Protein AF-A0A385SLV1-F1 (afdb_monomer)

Mean predicted aligned error: 14.64 Å

Secondary structure (DSSP, 8-state):
--SSGGGSSSS--------------------PPPP---------HHHHHHHHHHHHHHHHHTPPSSS-HHHHHHHHHHHTTT---HHHHHHHHHHHHHTTT--HHHHHHHHHHHHHHHHHHHHHHHHHHHHHHHHHHHHHHHHHHHHHHHHHHHHHHHHHHHHHHHHHHHHHHHHHHHHHHHHHHHHHHHHHHHHHHHHHHHHHHHHHHHHHHH-

Nearest PDB structures (foldseek):
  3g6b-assembly1_B  TM=2.821E-01  e=8.636E+00  Thermotoga maritima

Radius of gyration: 49.31 Å; Cα contacts (8 Å, |Δi|>4): 45; chains: 1; bounding box: 102×54×142 Å

Structure (mmCIF, N/CA/C/O backbone):
data_AF-A0A385SLV1-F1
#
_entry.id   AF-A0A385SLV1-F1
#
loop_
_atom_site.group_PDB
_atom_site.id
_atom_site.type_symbol
_atom_site.label_atom_id
_atom_site.label_alt_id
_atom_site.label_comp_id
_atom_site.label_asym_id
_atom_site.label_entity_id
_atom_site.label_seq_id
_atom_site.pdbx_PDB_ins_code
_atom_site.Cartn_x
_atom_site.Cartn_y
_atom_site.Cartn_z
_atom_site.occupancy
_atom_site.B_iso_or_equiv
_atom_site.auth_seq_id
_atom_site.auth_comp_id
_atom_site.auth_asym_id
_atom_site.auth_atom_id
_atom_site.pdbx_PDB_model_num
ATOM 1 N N . MET A 1 1 ? -28.361 -2.094 9.823 1.00 45.41 1 MET A N 1
ATOM 2 C CA . MET A 1 1 ? -27.004 -2.635 10.063 1.00 45.41 1 MET A CA 1
ATOM 3 C C . MET A 1 1 ? -26.953 -3.351 11.417 1.00 45.41 1 MET A C 1
ATOM 5 O O . MET A 1 1 ? -26.392 -2.821 12.359 1.00 45.41 1 MET A O 1
ATOM 9 N N . ALA A 1 2 ? -27.581 -4.530 11.532 1.00 42.59 2 ALA A N 1
ATOM 10 C CA . ALA A 1 2 ? -27.746 -5.250 12.810 1.00 42.59 2 ALA A CA 1
ATOM 11 C C . ALA A 1 2 ? -27.217 -6.704 12.789 1.00 42.59 2 ALA A C 1
ATOM 13 O O . ALA A 1 2 ? -27.405 -7.442 13.750 1.00 42.59 2 ALA A O 1
ATOM 14 N N . ASN A 1 3 ? -26.531 -7.123 11.716 1.00 38.16 3 ASN A N 1
ATOM 15 C CA . ASN A 1 3 ? -26.145 -8.527 11.503 1.00 38.16 3 ASN A CA 1
ATOM 16 C C . ASN A 1 3 ? -24.636 -8.820 11.572 1.00 38.16 3 ASN A C 1
ATOM 18 O O . ASN A 1 3 ? -24.246 -9.963 11.358 1.00 38.16 3 ASN A O 1
ATOM 22 N N . LEU A 1 4 ? -23.786 -7.845 11.913 1.00 44.09 4 LEU A N 1
ATOM 23 C CA . LEU A 1 4 ? -22.352 -8.099 12.133 1.00 44.09 4 LEU A CA 1
ATOM 24 C C . LEU A 1 4 ? -21.983 -8.343 13.605 1.00 44.09 4 LEU A C 1
ATOM 26 O O . LEU A 1 4 ? -20.969 -8.977 13.869 1.00 44.09 4 LEU A O 1
ATOM 30 N N . LEU A 1 5 ? -22.829 -7.940 14.561 1.00 46.88 5 LEU A N 1
ATOM 31 C CA . LEU A 1 5 ? -22.533 -8.084 15.994 1.00 46.88 5 LEU A CA 1
ATOM 32 C C . LEU A 1 5 ? -22.922 -9.461 16.575 1.00 46.88 5 LEU A C 1
ATOM 34 O O . LEU A 1 5 ? -22.412 -9.860 17.614 1.00 46.88 5 LEU A O 1
ATOM 38 N N . LYS A 1 6 ? -23.775 -10.239 15.890 1.00 43.97 6 LYS A N 1
ATOM 39 C CA . LYS A 1 6 ? -24.175 -11.590 16.340 1.00 43.97 6 LYS A CA 1
ATOM 40 C C . LYS A 1 6 ? -23.128 -12.679 16.085 1.00 43.97 6 LYS A C 1
ATOM 42 O O . LYS A 1 6 ? -23.256 -13.763 16.639 1.00 43.97 6 LYS A O 1
ATOM 47 N N . LYS A 1 7 ? -22.101 -12.418 15.268 1.00 45.09 7 LYS A N 1
ATOM 48 C CA . LYS A 1 7 ? -21.110 -13.441 14.884 1.00 45.09 7 LYS A CA 1
ATOM 49 C C . LYS A 1 7 ? -19.864 -13.481 15.779 1.00 45.09 7 LYS A C 1
ATOM 51 O O . LYS A 1 7 ? -19.084 -14.413 15.658 1.00 45.09 7 LYS A O 1
ATOM 56 N N . ALA A 1 8 ? -19.703 -12.516 16.689 1.00 44.19 8 ALA A N 1
ATOM 57 C CA . ALA A 1 8 ? -18.547 -12.427 17.590 1.00 44.19 8 ALA A CA 1
ATOM 58 C C . ALA A 1 8 ? -18.803 -12.975 19.012 1.00 44.19 8 ALA A C 1
ATOM 60 O O . ALA A 1 8 ? -17.860 -13.142 19.771 1.00 44.19 8 ALA A O 1
ATOM 61 N N . MET A 1 9 ? -20.054 -13.296 19.369 1.00 44.59 9 MET A N 1
ATOM 62 C CA . MET A 1 9 ? -20.434 -13.744 20.725 1.00 44.59 9 MET A CA 1
ATOM 63 C C . MET A 1 9 ? -20.532 -15.276 20.873 1.00 44.59 9 MET A C 1
ATOM 65 O O . MET A 1 9 ? -20.989 -15.766 21.896 1.00 44.59 9 MET A O 1
ATOM 69 N N . GLY A 1 10 ? -20.146 -16.043 19.848 1.00 41.34 10 GLY A N 1
ATOM 70 C CA . GLY A 1 10 ? -20.344 -17.498 19.797 1.00 41.34 10 GLY A CA 1
ATOM 71 C C . GLY A 1 10 ? -19.133 -18.359 20.162 1.00 41.34 10 GLY A C 1
ATOM 72 O O . GLY A 1 10 ? -19.166 -19.543 19.853 1.00 41.34 10 GLY A O 1
ATOM 73 N N . LEU A 1 11 ? -18.061 -17.804 20.743 1.00 45.44 11 LEU A N 1
ATOM 74 C CA . LEU A 1 11 ? -16.806 -18.554 20.940 1.00 45.44 11 LEU A CA 1
ATOM 75 C C . LEU A 1 11 ? -16.310 -18.646 22.389 1.00 45.44 11 LEU A C 1
ATOM 77 O O . LEU A 1 11 ? -15.159 -18.990 22.607 1.00 45.44 11 LEU A O 1
ATOM 81 N N . PHE A 1 12 ? -17.139 -18.378 23.393 1.00 41.88 12 PHE A N 1
ATOM 82 C CA . PHE A 1 12 ? -16.736 -18.601 24.784 1.00 41.88 12 PHE A CA 1
ATOM 83 C C . PHE A 1 12 ? -17.942 -19.019 25.621 1.00 41.88 12 PHE A C 1
ATOM 85 O O . PHE A 1 12 ? -18.692 -18.146 26.030 1.00 41.88 12 PHE A O 1
ATOM 92 N N . VAL A 1 13 ? -18.134 -20.335 25.795 1.00 36.84 13 VAL A N 1
ATOM 93 C CA . VAL A 1 13 ? -18.487 -21.059 27.041 1.00 36.84 13 VAL A CA 1
ATOM 94 C C . VAL A 1 13 ? -18.326 -22.570 26.753 1.00 36.84 13 VAL A C 1
ATOM 96 O O . VAL A 1 13 ? -19.141 -23.165 26.057 1.00 36.84 13 VAL A O 1
ATOM 99 N N . GLU A 1 14 ? -17.178 -23.105 27.184 1.00 35.28 14 GLU A N 1
ATOM 100 C CA . GLU A 1 14 ? -16.980 -24.274 28.071 1.00 35.28 14 GLU A CA 1
ATOM 101 C C . GLU A 1 14 ? -17.801 -25.569 27.880 1.00 35.28 14 GLU A C 1
ATOM 103 O O . GLU A 1 14 ? -19.020 -25.535 27.962 1.00 35.28 14 GLU A O 1
ATOM 108 N N . PHE A 1 15 ? -17.107 -26.7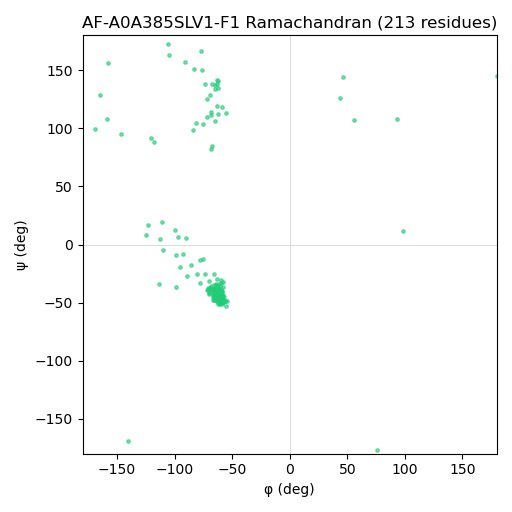16 27.756 1.00 29.16 15 PHE A N 1
ATOM 109 C CA . PHE A 1 15 ? -17.432 -27.979 28.451 1.00 29.16 15 PHE A CA 1
ATOM 110 C C . PHE A 1 15 ? -16.198 -28.910 28.522 1.00 29.16 15 PHE A C 1
ATOM 112 O O 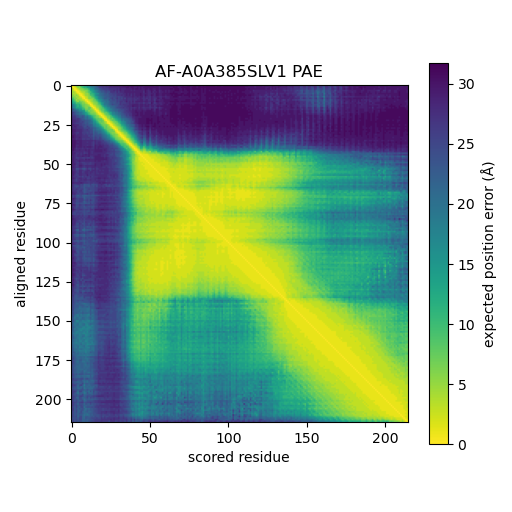. PHE A 1 15 ? -15.736 -29.414 27.503 1.00 29.16 15 PHE A O 1
ATOM 119 N N . ASP A 1 16 ? -15.675 -29.020 29.746 1.00 32.25 16 ASP A N 1
ATOM 120 C CA . ASP A 1 16 ? -15.314 -30.201 30.561 1.00 32.25 16 ASP A CA 1
ATOM 121 C C . ASP A 1 16 ? -14.515 -31.414 30.017 1.00 32.25 16 ASP A C 1
ATOM 123 O O . ASP A 1 16 ? -14.671 -31.875 28.888 1.00 32.25 16 ASP A O 1
ATOM 127 N N . GLU A 1 17 ? -13.670 -31.947 30.909 1.00 36.56 17 GLU A N 1
ATOM 128 C CA . GLU A 1 17 ? -12.677 -33.019 30.730 1.00 36.56 17 GLU A CA 1
ATOM 129 C C . GLU A 1 17 ? -13.264 -34.450 30.664 1.00 36.56 17 GLU A C 1
ATOM 131 O O . GLU A 1 17 ? -14.231 -34.791 31.343 1.00 36.56 17 GLU A O 1
ATOM 136 N N . GLY A 1 18 ? -12.581 -35.345 29.930 1.00 30.73 18 GLY A N 1
ATOM 137 C CA . GLY A 1 18 ? -12.699 -36.809 30.043 1.00 30.73 18 GLY A CA 1
ATOM 138 C C . GLY A 1 18 ? -11.782 -37.565 29.052 1.00 30.73 18 GLY A C 1
ATOM 139 O O . GLY A 1 18 ? -11.555 -37.041 27.963 1.00 30.73 18 GLY A O 1
ATOM 140 N N . PRO A 1 19 ? -11.208 -38.746 29.395 1.00 44.09 19 PRO A N 1
ATOM 141 C CA . PRO A 1 19 ? -9.879 -39.148 28.912 1.00 44.09 19 PRO A CA 1
ATOM 142 C C . PRO A 1 19 ? -9.831 -40.245 27.821 1.00 44.09 19 PRO A C 1
ATOM 144 O O . PRO A 1 19 ? -10.809 -40.932 27.543 1.00 44.09 19 PRO A O 1
ATOM 147 N N . ASP A 1 20 ? -8.598 -40.426 27.335 1.00 36.25 20 ASP A N 1
ATOM 148 C CA . ASP A 1 20 ? -7.964 -41.565 26.645 1.00 36.25 20 ASP A CA 1
ATOM 149 C C . ASP A 1 20 ? -7.933 -41.678 25.102 1.00 36.25 20 ASP A C 1
ATOM 151 O O . ASP A 1 20 ? -8.893 -42.013 24.416 1.00 36.25 20 ASP A O 1
ATOM 155 N N . ASP A 1 21 ? -6.701 -41.455 24.622 1.00 36.78 21 ASP A N 1
ATOM 156 C CA . ASP A 1 21 ? -5.875 -42.300 23.751 1.00 36.78 21 ASP A CA 1
ATOM 157 C C . ASP A 1 21 ? -6.419 -42.762 22.386 1.00 36.78 21 ASP A C 1
ATOM 159 O O . ASP A 1 21 ? -7.170 -43.730 22.272 1.00 36.78 21 ASP A O 1
ATOM 163 N N . GLN A 1 22 ? -5.872 -42.162 21.318 1.00 35.34 22 GLN A N 1
ATOM 164 C CA . GLN A 1 22 ? -5.282 -42.931 20.214 1.00 35.34 22 GLN A CA 1
ATOM 165 C C . GLN A 1 22 ? -4.398 -42.074 19.292 1.00 35.34 22 GLN A C 1
ATOM 167 O O . GLN A 1 22 ? -4.776 -41.020 18.781 1.00 35.34 22 GLN A O 1
ATOM 172 N N . ARG A 1 23 ? -3.181 -42.581 19.080 1.00 40.19 23 ARG A N 1
ATOM 173 C CA . ARG A 1 23 ? -2.108 -42.058 18.222 1.00 40.19 23 ARG A CA 1
ATOM 174 C C . ARG A 1 23 ? -2.475 -42.073 16.730 1.00 40.19 23 ARG A C 1
ATOM 176 O O . ARG A 1 23 ? -2.881 -43.110 16.217 1.00 40.19 23 ARG A O 1
ATOM 183 N N . ALA A 1 24 ? -2.150 -40.991 16.015 1.00 37.25 24 ALA A N 1
ATOM 184 C CA . ALA A 1 24 ? -1.878 -40.966 14.568 1.00 37.25 24 ALA A CA 1
ATOM 185 C C . ALA A 1 24 ? -1.017 -39.722 14.208 1.00 37.25 24 ALA A C 1
ATOM 187 O O . ALA A 1 24 ? -0.954 -38.783 15.003 1.00 37.25 24 ALA A O 1
ATOM 188 N N . PRO A 1 25 ? -0.263 -39.731 13.089 1.00 41.09 25 PRO A N 1
ATOM 189 C CA . PRO A 1 25 ? 1.047 -39.086 12.989 1.00 41.09 25 PRO A CA 1
ATOM 190 C C . PRO A 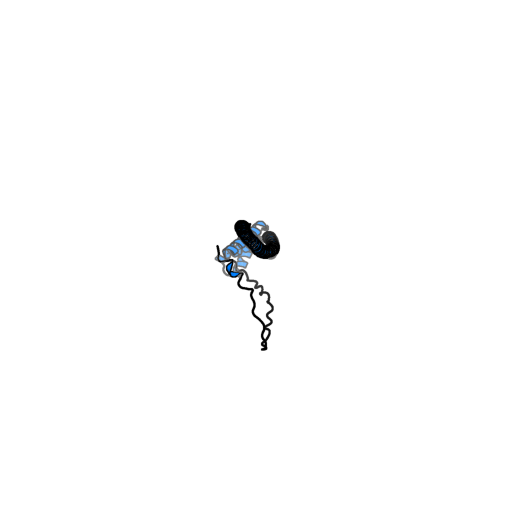1 25 ? 0.998 -37.585 12.677 1.00 41.09 25 PRO A C 1
ATOM 192 O O . PRO A 1 25 ? 0.109 -37.087 11.990 1.00 41.09 25 PRO A O 1
ATOM 195 N N . ARG A 1 26 ? 2.027 -36.873 13.154 1.00 37.19 26 ARG A N 1
ATOM 196 C CA . ARG A 1 26 ? 2.285 -35.458 12.862 1.00 37.19 26 ARG A CA 1
ATOM 197 C C . ARG A 1 26 ? 2.674 -35.302 11.393 1.00 37.19 26 ARG A C 1
ATOM 199 O O . ARG A 1 26 ? 3.728 -35.776 10.982 1.00 37.19 26 ARG A O 1
ATOM 206 N N . ASN A 1 27 ? 1.821 -34.631 10.627 1.00 37.84 27 ASN A N 1
ATOM 207 C CA . ASN A 1 27 ? 2.152 -34.139 9.298 1.00 37.84 27 ASN A CA 1
ATOM 208 C C . ASN A 1 27 ? 2.855 -32.785 9.468 1.00 37.84 27 ASN A C 1
ATOM 210 O O . ASN A 1 27 ? 2.209 -31.769 9.720 1.00 37.84 27 ASN A O 1
ATOM 214 N N . ASP A 1 28 ? 4.184 -32.796 9.412 1.00 40.41 28 ASP A N 1
ATOM 215 C CA . ASP A 1 28 ? 5.012 -31.593 9.442 1.00 40.41 28 ASP A CA 1
ATOM 216 C C . ASP A 1 28 ? 4.920 -30.926 8.062 1.00 40.41 28 ASP A C 1
ATOM 218 O O . ASP A 1 28 ? 5.468 -31.413 7.075 1.00 40.41 28 ASP A O 1
ATOM 222 N N . SER A 1 29 ? 4.146 -29.847 7.955 1.00 39.31 29 SER A N 1
ATOM 223 C CA . SER A 1 29 ? 4.045 -29.034 6.739 1.00 39.31 29 SER A CA 1
ATOM 224 C C . SER A 1 29 ? 4.533 -27.629 7.057 1.00 39.31 29 SER A C 1
ATOM 226 O O . SER A 1 29 ? 3.766 -26.751 7.444 1.00 39.31 29 SER A O 1
ATOM 228 N N . SER A 1 30 ? 5.840 -27.426 6.914 1.00 48.59 30 SER A N 1
ATOM 229 C CA . SER A 1 30 ? 6.432 -26.092 6.851 1.00 48.59 30 SER A CA 1
ATOM 230 C C . SER A 1 30 ? 5.979 -25.403 5.552 1.00 48.59 30 SER A C 1
ATOM 232 O O . SER A 1 30 ? 5.948 -26.045 4.498 1.00 48.59 30 SER A O 1
ATOM 234 N N . PRO A 1 31 ? 5.630 -24.103 5.574 1.00 46.41 31 PRO A N 1
ATOM 235 C CA . PRO A 1 31 ? 5.226 -23.395 4.370 1.00 46.41 31 PRO A CA 1
ATOM 236 C C . PRO A 1 31 ? 6.455 -23.173 3.486 1.00 46.41 31 PRO A C 1
ATOM 238 O O . PRO A 1 31 ? 7.351 -22.392 3.804 1.00 46.41 31 PRO A O 1
ATOM 241 N N . THR A 1 32 ? 6.507 -23.885 2.364 1.00 40.53 32 THR A N 1
ATOM 242 C CA . THR A 1 32 ? 7.492 -23.637 1.312 1.00 40.53 32 THR A CA 1
ATOM 243 C C . THR A 1 32 ? 7.159 -22.295 0.644 1.00 40.53 32 THR A C 1
ATOM 245 O O . THR A 1 32 ? 6.007 -22.097 0.246 1.00 40.53 32 THR A O 1
ATOM 248 N N . PRO A 1 33 ? 8.111 -21.354 0.507 1.00 49.28 33 PRO A N 1
ATOM 249 C CA . PRO A 1 33 ? 7.872 -20.129 -0.246 1.00 49.28 33 PRO A CA 1
ATOM 250 C C . PRO A 1 33 ? 7.593 -20.480 -1.718 1.00 49.28 33 PRO A C 1
ATOM 252 O O . PRO A 1 33 ? 8.218 -21.402 -2.252 1.00 49.28 33 PRO A O 1
ATOM 255 N N . PRO A 1 34 ? 6.658 -19.785 -2.392 1.00 52.94 34 PRO A N 1
ATOM 256 C CA . PRO A 1 34 ? 6.293 -20.124 -3.758 1.00 52.94 34 PRO A CA 1
ATOM 257 C C . PRO A 1 34 ? 7.504 -19.955 -4.687 1.00 52.94 34 PRO A C 1
ATOM 259 O O . PRO A 1 34 ? 8.262 -18.987 -4.545 1.00 52.94 34 PRO A O 1
ATOM 262 N N . PRO A 1 35 ? 7.695 -20.859 -5.663 1.00 45.53 35 PRO A N 1
ATOM 263 C CA . PRO A 1 35 ? 8.737 -20.697 -6.658 1.00 45.53 35 PRO A CA 1
ATOM 264 C C . PRO A 1 35 ? 8.435 -19.434 -7.465 1.00 45.53 35 PRO A C 1
ATOM 266 O O . PRO A 1 35 ? 7.391 -19.317 -8.111 1.00 45.53 35 PRO A O 1
ATOM 269 N N . ARG A 1 36 ? 9.359 -18.470 -7.424 1.00 45.97 36 ARG A N 1
ATOM 270 C CA . ARG A 1 36 ? 9.345 -17.288 -8.286 1.00 45.97 36 ARG A CA 1
ATOM 271 C C . ARG A 1 36 ? 9.596 -17.747 -9.720 1.00 45.97 36 ARG A C 1
ATOM 273 O O . ARG A 1 36 ? 10.728 -17.749 -10.191 1.00 45.97 36 ARG A O 1
ATOM 280 N N . ALA A 1 37 ? 8.532 -18.159 -10.401 1.00 42.94 37 ALA A N 1
ATOM 281 C CA . ALA A 1 37 ? 8.544 -18.341 -11.839 1.00 42.94 37 ALA A CA 1
ATOM 282 C C . ALA A 1 37 ? 8.834 -16.975 -12.471 1.00 42.94 37 ALA A C 1
ATOM 284 O O . ALA A 1 37 ? 8.031 -16.045 -12.383 1.00 42.94 37 ALA A O 1
ATOM 285 N N . THR A 1 38 ? 10.003 -16.831 -13.087 1.00 42.44 38 THR A N 1
ATOM 286 C CA . THR A 1 38 ? 10.271 -15.753 -14.033 1.00 42.44 38 THR A CA 1
ATOM 287 C C . THR A 1 38 ? 9.415 -16.012 -15.268 1.00 42.44 38 THR A C 1
ATOM 289 O O . THR A 1 38 ? 9.854 -16.613 -16.245 1.00 42.44 38 THR A O 1
ATOM 292 N N . ALA A 1 39 ? 8.146 -15.602 -15.204 1.00 44.69 39 ALA A N 1
ATOM 293 C CA . ALA A 1 39 ? 7.295 -15.527 -16.378 1.00 44.69 39 ALA A CA 1
ATOM 294 C C . ALA A 1 39 ? 8.018 -14.648 -17.405 1.00 44.69 39 ALA A C 1
ATOM 296 O O . ALA A 1 39 ? 8.253 -13.461 -17.171 1.00 44.69 39 ALA A O 1
ATOM 297 N N . ARG A 1 40 ? 8.442 -15.253 -18.515 1.00 51.56 40 ARG A N 1
ATOM 298 C CA . ARG A 1 40 ? 9.000 -14.526 -19.651 1.00 51.56 40 ARG A CA 1
ATOM 299 C C . ARG A 1 40 ? 7.852 -13.679 -20.191 1.00 51.56 40 ARG A C 1
ATOM 301 O O . ARG A 1 40 ? 6.891 -14.232 -20.719 1.00 51.56 40 ARG A O 1
ATOM 308 N N . ALA A 1 41 ? 7.895 -12.371 -19.949 1.00 62.22 41 ALA A N 1
ATOM 309 C CA . ALA A 1 41 ? 6.851 -11.468 -20.407 1.00 62.22 41 ALA A CA 1
ATOM 310 C C . ALA A 1 41 ? 6.755 -11.573 -21.935 1.00 62.22 41 ALA A C 1
ATOM 312 O O . ALA A 1 41 ? 7.734 -11.331 -22.641 1.00 62.22 41 ALA A O 1
ATOM 313 N N . VAL A 1 42 ? 5.595 -12.000 -22.431 1.00 69.62 42 VAL A N 1
ATOM 314 C CA . VAL A 1 42 ? 5.287 -11.964 -23.859 1.00 69.62 42 VAL A CA 1
ATOM 315 C C . VAL A 1 42 ? 4.838 -10.540 -24.145 1.00 69.62 42 VAL A C 1
ATOM 317 O O . VAL A 1 42 ? 3.745 -10.155 -23.738 1.00 69.62 42 VAL A O 1
ATOM 320 N N . LEU A 1 43 ? 5.710 -9.755 -24.776 1.00 77.12 43 LEU A N 1
ATOM 321 C CA . LEU A 1 43 ? 5.353 -8.423 -25.259 1.00 77.12 43 LEU A CA 1
ATOM 322 C C . LEU A 1 43 ? 4.252 -8.561 -26.310 1.00 77.12 43 LEU A C 1
ATOM 324 O O . LEU A 1 43 ? 4.341 -9.419 -27.194 1.00 77.12 43 LEU A O 1
ATOM 328 N N . ASN A 1 44 ? 3.221 -7.727 -26.221 1.00 88.25 44 ASN A N 1
ATOM 329 C CA . ASN A 1 44 ? 2.240 -7.631 -27.294 1.00 88.25 44 ASN A CA 1
ATOM 330 C C . ASN A 1 44 ? 2.804 -6.807 -28.473 1.00 88.25 44 ASN A C 1
ATOM 332 O O . ASN A 1 44 ? 3.845 -6.154 -28.363 1.00 88.25 44 ASN A O 1
ATOM 336 N N . ALA A 1 45 ? 2.133 -6.859 -29.627 1.00 84.38 45 ALA A N 1
ATOM 337 C CA . ALA A 1 45 ? 2.616 -6.206 -30.845 1.00 84.38 45 ALA A CA 1
ATOM 338 C C . ALA A 1 45 ? 2.749 -4.676 -30.703 1.00 84.38 45 ALA A C 1
ATOM 340 O O . ALA A 1 45 ? 3.673 -4.093 -31.263 1.00 84.38 45 ALA A O 1
ATOM 341 N N . GLU A 1 46 ? 1.871 -4.033 -29.928 1.00 87.00 46 GLU A N 1
ATOM 342 C CA . GLU A 1 46 ? 1.904 -2.582 -29.690 1.00 87.00 46 GLU A CA 1
ATOM 343 C C . GLU A 1 46 ? 3.082 -2.177 -28.794 1.00 87.00 46 GLU A C 1
ATOM 345 O O . GLU A 1 46 ? 3.742 -1.165 -29.028 1.00 87.00 46 GLU A O 1
ATOM 350 N N . GLU A 1 47 ? 3.380 -2.980 -27.773 1.00 85.06 47 GLU A N 1
ATOM 351 C CA . GLU A 1 47 ? 4.541 -2.786 -26.906 1.00 85.06 47 GLU A CA 1
ATOM 352 C C . GLU A 1 47 ? 5.839 -2.962 -27.690 1.00 85.06 47 GLU A C 1
ATOM 354 O O . GLU A 1 47 ? 6.755 -2.151 -27.547 1.00 85.06 47 GLU A O 1
ATOM 359 N N . LEU A 1 48 ? 5.904 -3.982 -28.550 1.00 86.06 48 LEU A N 1
ATOM 360 C CA . LEU A 1 48 ? 7.060 -4.219 -29.408 1.00 86.06 48 LEU A CA 1
ATOM 361 C C . LEU A 1 48 ? 7.289 -3.050 -30.379 1.00 86.06 48 LEU A C 1
ATOM 363 O O . LEU A 1 48 ? 8.417 -2.574 -30.487 1.00 86.06 48 LEU A O 1
ATOM 367 N N . ASP A 1 49 ? 6.230 -2.542 -31.017 1.00 89.38 49 ASP A N 1
ATOM 368 C CA . ASP A 1 49 ? 6.283 -1.357 -31.887 1.00 89.38 49 ASP A CA 1
ATOM 369 C C . ASP A 1 49 ? 6.765 -0.110 -31.129 1.00 89.38 49 ASP A C 1
ATOM 371 O O . ASP A 1 49 ? 7.641 0.620 -31.596 1.00 89.38 49 ASP A O 1
ATOM 375 N N . LYS A 1 50 ? 6.262 0.112 -29.911 1.00 91.88 50 LYS A N 1
ATOM 376 C CA . LYS A 1 50 ? 6.688 1.234 -29.068 1.00 91.88 50 LYS A CA 1
ATOM 377 C C . LYS A 1 50 ? 8.179 1.170 -28.728 1.00 91.88 50 LYS A C 1
ATOM 379 O O . LYS A 1 50 ? 8.850 2.203 -28.771 1.00 91.88 50 LYS A O 1
ATOM 384 N N . PHE A 1 51 ? 8.694 -0.006 -28.364 1.00 90.50 51 PHE A N 1
ATOM 385 C CA . PHE A 1 51 ? 10.122 -0.177 -28.082 1.00 90.50 51 PHE A CA 1
ATOM 386 C C . PHE A 1 51 ? 10.969 -0.053 -29.352 1.00 90.50 51 PHE A C 1
ATOM 388 O O . PHE A 1 51 ? 12.019 0.583 -29.301 1.00 90.50 51 PHE A O 1
ATOM 395 N N . GLY A 1 52 ? 10.492 -0.563 -30.492 1.00 89.62 52 GLY A N 1
ATOM 396 C CA . GLY A 1 52 ? 11.131 -0.359 -31.796 1.00 89.62 52 GLY A CA 1
ATOM 397 C C . GLY A 1 52 ? 11.315 1.126 -32.116 1.00 89.62 52 GLY A C 1
ATOM 398 O O . GLY A 1 52 ? 12.440 1.584 -32.294 1.00 89.62 52 GLY A O 1
ATOM 399 N N . LYS A 1 53 ? 10.234 1.911 -32.036 1.00 92.75 53 LYS A N 1
ATOM 400 C CA . LYS A 1 53 ? 10.260 3.372 -32.249 1.00 92.75 53 LYS A CA 1
ATOM 401 C C . LYS A 1 53 ? 11.174 4.118 -31.276 1.00 92.75 53 LYS A C 1
ATOM 403 O O . LYS A 1 53 ? 11.754 5.144 -31.631 1.00 92.75 53 LYS A O 1
ATOM 408 N N . HIS A 1 54 ? 11.290 3.642 -30.034 1.00 94.56 54 HIS A N 1
ATOM 409 C CA . HIS A 1 54 ? 12.236 4.204 -29.065 1.00 94.56 54 HIS A CA 1
ATOM 410 C C . HIS A 1 54 ? 13.681 4.013 -29.530 1.00 94.56 54 HIS A C 1
ATOM 412 O O . HIS A 1 54 ? 14.434 4.984 -29.553 1.00 94.56 54 HIS A O 1
ATOM 418 N N . PHE A 1 55 ? 14.050 2.802 -29.954 1.00 93.50 55 PHE A N 1
ATOM 419 C CA . PHE A 1 55 ? 15.406 2.525 -30.428 1.00 93.50 55 PHE A CA 1
ATOM 420 C C . PHE A 1 55 ? 15.726 3.211 -31.759 1.00 93.50 55 PHE A C 1
ATOM 422 O O . PHE A 1 55 ? 16.823 3.741 -31.895 1.00 93.50 55 PHE A O 1
ATOM 429 N N . GLU A 1 56 ? 14.774 3.302 -32.692 1.00 93.25 56 GLU A N 1
ATOM 430 C CA . GLU A 1 56 ? 14.935 4.105 -33.916 1.00 93.25 56 GLU A CA 1
ATOM 431 C C . GLU A 1 56 ? 15.268 5.562 -33.580 1.00 93.25 56 GLU A C 1
ATOM 433 O O . GLU A 1 56 ? 16.254 6.116 -34.064 1.00 93.25 56 GLU A O 1
ATOM 438 N N . LYS A 1 57 ? 14.500 6.171 -32.668 1.00 95.19 57 LYS A N 1
ATOM 439 C CA . LYS A 1 57 ? 14.755 7.540 -32.215 1.00 95.19 57 LYS A CA 1
ATOM 440 C C . LYS A 1 57 ? 16.105 7.670 -31.506 1.00 95.19 57 LYS A C 1
ATOM 442 O O . LYS A 1 57 ? 16.790 8.674 -31.693 1.00 95.19 57 LYS A O 1
ATOM 447 N N . LEU A 1 58 ? 16.475 6.694 -30.678 1.00 95.50 58 LEU A N 1
ATOM 448 C CA . LEU A 1 58 ? 17.758 6.676 -29.976 1.00 95.50 58 LEU A CA 1
ATOM 449 C C . LEU A 1 58 ? 18.925 6.631 -30.970 1.00 95.50 58 LEU A C 1
ATOM 451 O O . LEU A 1 58 ? 19.888 7.378 -30.811 1.00 95.50 58 LEU A O 1
ATOM 455 N N . PHE A 1 59 ? 18.827 5.797 -32.005 1.00 94.94 59 PHE A N 1
ATOM 456 C CA . PHE A 1 59 ? 19.847 5.691 -33.044 1.00 94.94 59 PHE A CA 1
ATOM 457 C C . PHE A 1 59 ? 19.891 6.938 -33.921 1.00 94.94 59 PHE A C 1
ATOM 459 O O . PHE A 1 59 ? 20.975 7.459 -34.146 1.00 94.94 59 PHE A O 1
ATOM 466 N N . ASP A 1 60 ? 18.744 7.503 -34.313 1.00 93.75 60 ASP A N 1
ATOM 467 C CA . ASP A 1 60 ? 18.697 8.775 -35.047 1.00 93.75 60 ASP A CA 1
ATOM 468 C C . ASP A 1 60 ? 19.376 9.918 -34.260 1.00 93.75 60 ASP A C 1
ATOM 470 O O . ASP A 1 60 ? 20.044 10.771 -34.844 1.00 93.75 60 ASP A O 1
ATOM 474 N N . GLN A 1 61 ? 19.243 9.939 -32.928 1.00 94.56 61 GLN A N 1
ATOM 475 C CA . GLN A 1 61 ? 19.891 10.931 -32.057 1.00 94.56 61 GLN A CA 1
ATOM 476 C C . GLN A 1 61 ? 21.398 10.714 -31.879 1.00 94.56 61 GLN A C 1
ATOM 478 O O . GLN A 1 61 ? 22.110 11.667 -31.561 1.00 94.56 61 GLN A O 1
ATOM 483 N N . GLN A 1 62 ? 21.869 9.479 -32.034 1.00 93.81 62 GLN A N 1
ATOM 484 C CA . GLN A 1 62 ? 23.270 9.084 -31.863 1.00 93.81 62 GLN A CA 1
A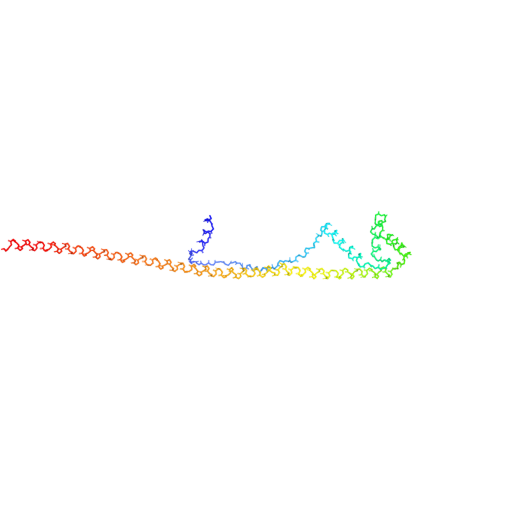TOM 485 C C . GLN A 1 62 ? 23.928 8.703 -33.199 1.00 93.81 62 GLN A C 1
ATOM 487 O O . GLN A 1 62 ? 24.949 8.015 -33.197 1.00 93.81 62 GLN A O 1
ATOM 492 N N . ASN A 1 63 ? 23.343 9.132 -34.325 1.00 93.06 63 ASN A N 1
ATOM 493 C CA . ASN A 1 63 ? 23.768 8.686 -35.647 1.00 93.06 63 ASN A CA 1
ATOM 494 C C . ASN A 1 63 ? 25.212 9.109 -35.943 1.00 93.06 63 ASN A C 1
ATOM 496 O O . ASN A 1 63 ? 25.606 10.245 -35.648 1.00 93.06 63 ASN A O 1
ATOM 500 N N . LEU A 1 64 ? 26.004 8.214 -36.534 1.00 92.75 64 LEU A N 1
ATOM 501 C CA . LEU A 1 64 ? 27.415 8.475 -36.805 1.00 92.75 64 LEU A CA 1
ATOM 502 C C . LEU A 1 64 ? 27.583 9.087 -38.209 1.00 92.75 64 LEU A C 1
ATOM 504 O O . LEU A 1 64 ? 26.719 8.967 -39.074 1.00 92.75 64 LEU A O 1
ATOM 508 N N . PRO A 1 65 ? 28.687 9.809 -38.474 1.00 91.88 65 PRO A N 1
ATOM 509 C CA . PRO A 1 65 ? 28.899 10.416 -39.782 1.00 91.88 65 PRO A CA 1
ATOM 510 C C . PRO A 1 65 ? 29.279 9.394 -40.872 1.00 91.88 65 PRO A C 1
ATOM 512 O O . PRO A 1 65 ? 30.177 8.550 -40.717 1.00 91.88 65 PRO A O 1
ATOM 515 N N . GLY A 1 66 ? 28.675 9.578 -42.050 1.00 92.00 66 GLY A N 1
ATOM 516 C CA . GLY A 1 66 ? 28.859 8.715 -43.223 1.00 92.00 66 GLY A CA 1
ATOM 517 C C . GLY A 1 66 ? 28.101 7.389 -43.094 1.00 92.00 66 GLY A C 1
ATOM 518 O O . GLY A 1 66 ? 27.411 7.192 -42.107 1.00 92.00 66 GLY A O 1
ATOM 519 N N . PRO A 1 67 ? 28.226 6.463 -44.061 1.00 95.25 67 PRO A N 1
ATOM 520 C CA . PRO A 1 67 ? 27.532 5.183 -43.962 1.00 95.25 67 PRO A CA 1
ATOM 521 C C . PRO A 1 67 ? 28.070 4.376 -42.774 1.00 95.25 67 PRO A C 1
ATOM 523 O O . PRO A 1 67 ? 29.298 4.269 -42.599 1.00 95.25 67 PRO A O 1
ATOM 526 N N . ASP A 1 68 ? 27.156 3.816 -41.982 1.00 96.81 68 ASP A N 1
ATOM 527 C CA . ASP A 1 68 ? 27.452 2.996 -40.812 1.00 96.81 68 ASP A CA 1
ATOM 528 C C . ASP A 1 68 ? 26.503 1.779 -40.676 1.00 96.81 68 ASP A C 1
ATOM 530 O O . ASP A 1 68 ? 25.813 1.386 -41.625 1.00 96.81 68 ASP A O 1
ATOM 534 N N . TYR A 1 69 ? 26.549 1.094 -39.528 1.00 97.50 69 TYR A N 1
ATOM 535 C CA . TYR A 1 69 ? 25.698 -0.057 -39.228 1.00 97.50 69 TYR A CA 1
ATOM 536 C C . TYR A 1 69 ? 24.192 0.237 -39.241 1.00 97.50 69 TYR A C 1
ATOM 538 O O . TYR A 1 69 ? 23.417 -0.622 -39.653 1.00 97.50 69 TYR A O 1
ATOM 546 N N . TYR A 1 70 ? 23.755 1.412 -38.809 1.00 96.62 70 TYR A N 1
ATOM 547 C CA . TYR A 1 70 ? 22.354 1.798 -38.771 1.00 96.62 70 TYR A CA 1
ATOM 548 C C . TYR A 1 70 ? 21.780 2.006 -40.174 1.00 96.62 70 TYR A C 1
ATOM 550 O O . TYR A 1 70 ? 20.711 1.471 -40.475 1.00 96.62 70 TYR A O 1
ATOM 558 N N . GLU A 1 71 ? 22.502 2.661 -41.089 1.00 96.19 71 GLU A N 1
ATOM 559 C CA . GLU A 1 71 ? 22.102 2.718 -42.502 1.00 96.19 71 GLU A CA 1
ATOM 560 C C . GLU A 1 71 ? 22.133 1.332 -43.153 1.00 96.19 71 GLU A C 1
ATOM 562 O O . GLU A 1 71 ? 21.242 1.001 -43.940 1.00 96.19 71 GLU A O 1
ATOM 567 N N . PHE A 1 72 ? 23.117 0.496 -42.799 1.00 97.31 72 PHE A N 1
ATOM 568 C CA . PHE A 1 72 ? 23.156 -0.903 -43.226 1.00 97.31 72 PHE A CA 1
ATOM 569 C C . PHE A 1 72 ? 21.908 -1.665 -42.755 1.00 97.31 72 PHE A C 1
ATOM 571 O O . PHE A 1 72 ? 21.273 -2.346 -43.558 1.00 97.31 72 PHE A O 1
ATOM 578 N N . MET A 1 73 ? 21.507 -1.511 -41.492 1.00 95.62 73 MET A N 1
ATOM 579 C CA . MET A 1 73 ? 20.311 -2.126 -40.911 1.00 95.62 73 MET A CA 1
ATOM 580 C C . MET A 1 73 ? 19.029 -1.653 -41.614 1.00 95.62 73 MET A C 1
ATOM 582 O O . MET A 1 73 ? 18.265 -2.486 -42.101 1.00 95.62 73 MET A O 1
ATOM 586 N N . LYS A 1 74 ? 18.830 -0.336 -41.778 1.00 94.62 74 LYS A N 1
ATOM 587 C CA . LYS A 1 74 ? 17.662 0.224 -42.490 1.00 94.62 74 LYS A CA 1
ATOM 588 C C . LYS A 1 74 ? 17.565 -0.277 -43.933 1.00 94.62 74 LYS A C 1
ATOM 590 O O . LYS A 1 74 ? 16.478 -0.578 -44.435 1.00 94.62 74 LYS A O 1
ATOM 595 N N . MET A 1 75 ? 18.700 -0.381 -44.626 1.00 95.25 75 MET A N 1
ATOM 596 C CA . MET A 1 75 ? 18.737 -0.885 -45.998 1.00 95.25 75 MET A CA 1
ATOM 597 C C . MET A 1 75 ? 18.463 -2.397 -46.059 1.00 95.25 75 MET A C 1
ATOM 599 O O . MET A 1 75 ? 17.739 -2.842 -46.949 1.00 95.25 75 MET A O 1
ATOM 603 N N . MET A 1 76 ? 18.959 -3.180 -45.094 1.00 96.31 76 MET A N 1
ATOM 604 C CA . MET A 1 76 ? 18.627 -4.605 -44.941 1.00 96.31 76 MET A CA 1
ATOM 605 C C . MET A 1 76 ? 17.126 -4.839 -44.722 1.00 96.31 76 MET A C 1
ATOM 607 O O . MET A 1 76 ? 16.560 -5.757 -45.320 1.00 96.31 76 MET A O 1
ATOM 611 N N . GLU A 1 77 ? 16.476 -4.020 -43.897 1.00 93.50 77 GLU A N 1
ATOM 612 C CA . GLU A 1 77 ? 15.026 -4.077 -43.671 1.00 93.50 77 GLU A CA 1
ATOM 613 C C . GLU A 1 77 ? 14.256 -3.709 -44.944 1.00 93.50 77 GLU A C 1
ATOM 615 O O . GLU A 1 77 ? 13.386 -4.453 -45.394 1.00 93.50 77 GLU A O 1
ATOM 620 N N . THR A 1 78 ? 14.646 -2.616 -45.605 1.00 94.50 78 THR A N 1
ATOM 621 C CA . THR A 1 78 ? 14.012 -2.163 -46.855 1.00 94.50 78 THR A CA 1
ATOM 622 C C . THR A 1 78 ? 14.102 -3.223 -47.958 1.00 94.50 78 THR A C 1
ATOM 624 O O . THR A 1 78 ? 13.129 -3.497 -48.665 1.00 94.50 78 THR A O 1
ATOM 627 N N . LEU A 1 79 ? 15.268 -3.856 -48.112 1.00 94.19 79 LEU A N 1
ATOM 628 C CA . LEU A 1 79 ? 15.495 -4.865 -49.146 1.00 94.19 79 LEU A CA 1
ATOM 629 C C . LEU A 1 79 ? 14.844 -6.215 -48.834 1.00 94.19 79 LEU A C 1
ATOM 631 O O . LEU A 1 79 ? 14.726 -7.039 -49.742 1.00 94.19 79 LEU A O 1
ATOM 635 N N . GLU A 1 80 ? 14.375 -6.456 -47.607 1.00 95.12 80 GLU A N 1
ATOM 636 C CA . GLU A 1 80 ? 13.698 -7.703 -47.232 1.00 95.12 80 GLU A CA 1
ATOM 637 C C . GLU A 1 80 ? 12.464 -7.991 -48.087 1.00 95.12 80 GLU A C 1
ATOM 639 O O . GLU A 1 80 ? 12.124 -9.149 -48.347 1.00 95.12 80 GLU A O 1
ATOM 644 N N . ALA A 1 81 ? 11.770 -6.947 -48.539 1.00 94.25 81 ALA A N 1
ATOM 645 C CA . ALA A 1 81 ? 10.606 -7.085 -49.405 1.00 94.25 81 ALA A CA 1
ATOM 646 C C . ALA A 1 81 ? 10.956 -7.724 -50.762 1.00 94.25 81 ALA A C 1
ATOM 648 O O . ALA A 1 81 ? 10.123 -8.433 -51.329 1.00 94.25 81 ALA A O 1
ATOM 649 N N . HIS A 1 82 ? 12.185 -7.530 -51.250 1.00 94.75 82 HIS A N 1
ATOM 650 C CA . HIS A 1 82 ? 12.605 -7.890 -52.608 1.00 94.75 82 HIS A CA 1
ATOM 651 C C . HIS A 1 82 ? 13.642 -9.020 -52.655 1.00 94.75 82 HIS A C 1
ATOM 653 O O . HIS A 1 82 ? 13.618 -9.833 -53.576 1.00 94.75 82 HIS A O 1
ATOM 659 N N . ILE A 1 83 ? 14.534 -9.101 -51.664 1.00 94.19 83 ILE A N 1
ATOM 660 C CA . ILE A 1 83 ? 15.597 -10.106 -51.570 1.00 94.19 83 ILE A CA 1
ATOM 661 C C . ILE A 1 83 ? 15.405 -10.888 -50.270 1.00 94.19 83 ILE A C 1
ATOM 663 O O . ILE A 1 83 ? 15.896 -10.509 -49.208 1.00 94.19 83 ILE A O 1
ATOM 667 N N . LYS A 1 84 ? 14.666 -11.999 -50.357 1.00 93.75 84 LYS A N 1
ATOM 668 C CA . LYS A 1 84 ? 14.374 -12.858 -49.197 1.00 93.75 84 LYS A CA 1
ATOM 669 C C . LYS A 1 84 ? 15.601 -13.621 -48.697 1.00 93.75 84 LYS A C 1
ATOM 671 O O . LYS A 1 84 ? 15.713 -13.850 -47.498 1.00 93.75 84 LYS A O 1
ATOM 676 N N . ASP A 1 85 ? 16.525 -13.973 -49.594 1.00 96.62 85 ASP A N 1
ATOM 677 C CA . ASP A 1 85 ? 17.790 -14.607 -49.215 1.00 96.62 85 ASP A CA 1
ATOM 678 C C . ASP A 1 85 ? 18.680 -13.613 -48.454 1.00 96.62 85 ASP A C 1
ATOM 680 O O . ASP A 1 85 ? 19.164 -12.625 -49.007 1.00 96.62 85 ASP A O 1
ATOM 684 N N . GLU A 1 86 ? 18.880 -13.866 -47.16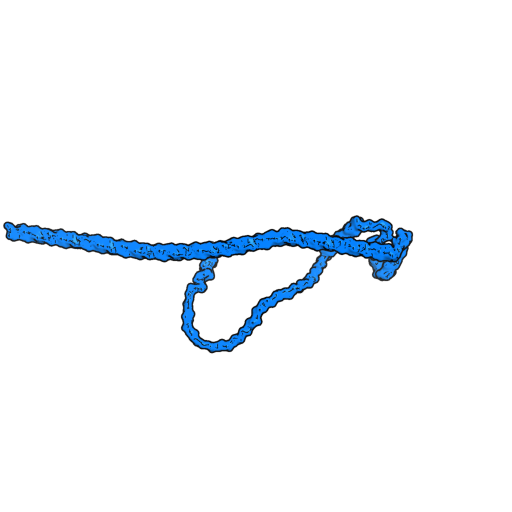1 1.00 93.69 86 GLU A N 1
ATOM 685 C CA . GLU A 1 86 ? 19.615 -12.975 -46.262 1.00 93.69 86 GLU A CA 1
ATOM 686 C C . GLU A 1 86 ? 21.071 -12.782 -46.700 1.00 93.69 86 GLU A C 1
ATOM 688 O O . GLU A 1 86 ? 21.578 -11.664 -46.678 1.00 93.69 86 GLU A O 1
ATOM 693 N N . LYS A 1 87 ? 21.744 -13.837 -47.170 1.00 96.12 87 LYS A N 1
ATOM 694 C CA . LYS A 1 87 ? 23.152 -13.761 -47.583 1.00 96.12 87 LYS A CA 1
ATOM 695 C C . LYS A 1 87 ? 23.333 -12.885 -48.823 1.00 96.12 87 LYS A C 1
ATOM 697 O O . LYS A 1 87 ? 24.258 -12.065 -48.871 1.00 96.12 87 LYS A O 1
ATOM 702 N N . ALA A 1 88 ? 22.462 -13.041 -49.818 1.00 96.25 88 ALA A N 1
ATOM 703 C CA . ALA A 1 88 ? 22.429 -12.188 -50.998 1.00 96.25 88 ALA A CA 1
ATOM 704 C C . ALA A 1 88 ? 22.101 -10.741 -50.617 1.00 96.25 88 ALA A C 1
ATOM 706 O O . ALA A 1 88 ? 22.755 -9.821 -51.105 1.00 96.25 88 ALA A O 1
ATOM 707 N N . ARG A 1 89 ? 21.152 -10.540 -49.696 1.00 97.38 89 ARG A N 1
ATOM 708 C CA . ARG A 1 89 ? 20.750 -9.219 -49.201 1.00 97.38 89 ARG A CA 1
ATOM 709 C C . ARG A 1 89 ? 21.880 -8.508 -48.452 1.00 97.38 89 ARG A C 1
ATOM 711 O O . ARG A 1 89 ? 22.195 -7.381 -48.805 1.00 97.38 89 ARG A O 1
ATOM 718 N N . ILE A 1 90 ? 22.572 -9.187 -47.534 1.00 97.19 90 ILE A N 1
ATOM 719 C CA . ILE A 1 90 ? 23.784 -8.681 -46.859 1.00 97.19 90 ILE A CA 1
ATOM 720 C C . ILE A 1 90 ? 24.831 -8.248 -47.888 1.00 97.19 90 ILE A C 1
ATOM 722 O O . ILE A 1 90 ? 25.380 -7.151 -47.794 1.00 97.19 90 ILE A O 1
ATOM 726 N N . SER A 1 91 ? 25.097 -9.101 -48.883 1.00 96.25 91 SER A N 1
ATOM 727 C CA . SER A 1 91 ? 26.104 -8.829 -49.915 1.00 96.25 91 SER A CA 1
ATOM 728 C C . SER A 1 91 ? 25.721 -7.621 -50.778 1.00 96.25 91 SER A C 1
ATOM 730 O O . SER A 1 91 ? 26.572 -6.781 -51.066 1.00 96.25 91 SER A O 1
ATOM 732 N N . ALA A 1 92 ? 24.442 -7.505 -51.151 1.00 96.06 92 ALA A N 1
ATOM 733 C CA . ALA A 1 92 ? 23.910 -6.388 -51.927 1.00 96.06 92 ALA A CA 1
ATOM 734 C C . ALA A 1 92 ? 23.953 -5.066 -51.143 1.00 96.06 92 ALA A C 1
ATOM 736 O O . ALA A 1 92 ? 24.465 -4.071 -51.656 1.00 96.06 92 ALA A O 1
ATOM 737 N N . THR A 1 93 ? 23.487 -5.066 -49.890 1.00 97.12 93 THR A N 1
ATOM 738 C CA . THR A 1 93 ? 23.532 -3.896 -49.000 1.00 97.12 93 THR A CA 1
ATOM 739 C C . THR A 1 93 ? 24.967 -3.424 -48.785 1.00 97.12 93 THR A C 1
ATOM 741 O O . THR A 1 93 ? 25.262 -2.236 -48.924 1.00 97.12 93 THR A O 1
ATOM 744 N N . PHE A 1 94 ? 25.889 -4.352 -48.498 1.00 97.50 94 PHE A N 1
ATOM 745 C CA . PHE A 1 94 ? 27.294 -4.009 -48.295 1.00 97.50 94 PHE A CA 1
ATOM 746 C C . PHE A 1 94 ? 27.915 -3.407 -49.557 1.00 97.50 94 PHE A C 1
ATOM 748 O O . PHE A 1 94 ? 28.562 -2.369 -49.469 1.00 97.50 94 PHE A O 1
ATOM 755 N N . ALA A 1 95 ? 27.683 -4.000 -50.733 1.00 96.50 95 ALA A N 1
ATOM 756 C CA . ALA A 1 95 ? 28.191 -3.460 -51.992 1.00 96.50 95 ALA A CA 1
ATOM 757 C C . ALA A 1 95 ? 27.673 -2.035 -52.267 1.00 96.50 95 ALA A C 1
ATOM 759 O O . ALA A 1 95 ? 28.446 -1.177 -52.692 1.00 96.50 95 ALA A O 1
ATOM 760 N N . ALA A 1 96 ? 26.395 -1.761 -51.978 1.00 95.38 96 ALA A N 1
ATOM 761 C CA . ALA A 1 96 ? 25.791 -0.443 -52.169 1.00 95.38 96 ALA A CA 1
ATOM 762 C C . ALA A 1 96 ? 26.389 0.635 -51.245 1.00 95.38 96 ALA A C 1
ATOM 764 O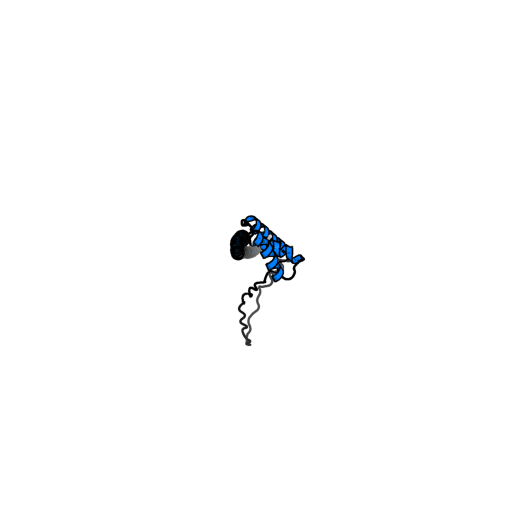 O . ALA A 1 96 ? 26.668 1.752 -51.687 1.00 95.38 96 ALA A O 1
ATOM 765 N N . LEU A 1 97 ? 26.615 0.307 -49.970 1.00 96.44 97 LEU A N 1
ATOM 766 C CA . LEU A 1 97 ? 27.184 1.240 -48.990 1.00 96.44 97 LEU A CA 1
ATOM 767 C C . LEU A 1 97 ? 28.714 1.350 -49.088 1.00 96.44 97 LEU A C 1
ATOM 769 O O . LEU A 1 97 ? 29.275 2.397 -48.765 1.00 96.44 97 LEU A O 1
ATOM 773 N N . ALA A 1 98 ? 29.402 0.320 -49.588 1.00 96.25 98 ALA A N 1
ATOM 774 C CA . ALA A 1 98 ? 30.850 0.345 -49.799 1.00 96.25 98 ALA A CA 1
ATOM 775 C C . ALA A 1 98 ? 31.273 1.389 -50.841 1.00 96.25 98 ALA A C 1
ATOM 777 O O . ALA A 1 98 ? 32.298 2.046 -50.668 1.00 96.25 98 ALA A O 1
ATOM 778 N N . ILE A 1 99 ? 30.446 1.623 -51.869 1.00 94.31 99 ILE A N 1
ATOM 779 C CA . ILE A 1 99 ? 30.650 2.709 -52.847 1.00 94.31 99 ILE A CA 1
ATOM 780 C C . ILE A 1 99 ? 30.670 4.084 -52.155 1.00 94.31 99 ILE A C 1
ATOM 782 O O . ILE A 1 99 ? 31.369 4.992 -52.597 1.00 94.31 99 ILE A O 1
ATOM 786 N N . GLN A 1 100 ? 29.943 4.228 -51.044 1.00 93.62 100 GLN A N 1
ATOM 787 C CA . GLN A 1 100 ? 29.868 5.450 -50.237 1.00 93.62 100 GLN A CA 1
ATOM 788 C C . GLN A 1 100 ? 30.936 5.502 -49.128 1.00 93.62 100 GLN A C 1
ATOM 790 O O . GLN A 1 100 ? 30.938 6.421 -48.312 1.00 93.62 100 GLN A O 1
ATOM 795 N N . GLY A 1 101 ? 31.852 4.528 -49.093 1.00 93.38 101 GLY A N 1
ATOM 796 C CA . GLY A 1 101 ? 32.972 4.484 -48.153 1.00 93.38 101 GLY A CA 1
ATOM 797 C C . GLY A 1 101 ? 32.762 3.605 -46.918 1.00 93.38 101 GLY A C 1
ATOM 798 O O . GLY A 1 101 ? 33.569 3.681 -45.992 1.00 93.38 101 GLY A O 1
ATOM 799 N N . LEU A 1 102 ? 31.717 2.767 -46.868 1.00 96.62 102 LEU A N 1
ATOM 800 C CA . LEU A 1 102 ? 31.574 1.774 -45.798 1.00 96.62 102 LEU A CA 1
ATOM 801 C C . LEU A 1 102 ? 32.590 0.634 -45.976 1.00 96.62 102 LEU A C 1
ATOM 803 O O . LEU A 1 102 ? 32.609 -0.043 -47.002 1.00 96.62 102 LEU A O 1
ATOM 807 N N . THR A 1 103 ? 33.399 0.368 -44.953 1.00 97.31 103 THR A N 1
ATOM 808 C CA . THR A 1 103 ? 34.266 -0.820 -44.896 1.00 97.31 103 THR A CA 1
ATOM 809 C C . THR A 1 103 ? 33.692 -1.859 -43.941 1.00 97.31 103 THR A C 1
ATOM 811 O O . THR A 1 103 ? 32.841 -1.554 -43.101 1.00 97.31 103 THR A O 1
ATOM 814 N N . LYS A 1 104 ? 34.162 -3.107 -44.039 1.00 96.38 104 LYS A N 1
ATOM 815 C CA . LYS A 1 104 ? 33.747 -4.171 -43.115 1.00 96.38 104 LYS A CA 1
ATOM 816 C C . LYS A 1 104 ? 34.150 -3.838 -41.677 1.00 96.38 104 LYS A C 1
ATOM 818 O O . LYS A 1 104 ? 33.388 -4.088 -40.748 1.00 96.38 104 LYS A O 1
ATOM 823 N N . GLU A 1 105 ? 35.334 -3.262 -41.507 1.00 97.00 105 GLU A N 1
ATOM 824 C CA . GLU A 1 105 ? 35.871 -2.833 -40.220 1.00 97.00 105 GLU A CA 1
ATOM 825 C C . GLU A 1 105 ? 34.972 -1.755 -39.610 1.00 97.00 105 GLU A C 1
ATOM 827 O O . GLU A 1 105 ? 34.515 -1.929 -38.481 1.00 97.00 105 GLU A O 1
ATOM 832 N N . LYS A 1 106 ? 34.621 -0.716 -40.387 1.00 96.19 106 LYS A N 1
ATOM 833 C CA . LYS A 1 106 ? 33.718 0.355 -39.942 1.00 96.19 106 LYS A CA 1
ATOM 834 C C . LYS A 1 106 ? 32.323 -0.181 -39.619 1.00 96.19 106 LYS A C 1
ATOM 836 O O . LYS A 1 106 ? 31.739 0.212 -38.615 1.00 96.19 106 LYS A O 1
ATOM 841 N N . LEU A 1 107 ? 31.791 -1.108 -40.417 1.00 96.75 107 LEU A N 1
ATOM 842 C CA . LEU A 1 107 ? 30.492 -1.734 -40.155 1.00 96.75 107 LEU A CA 1
ATOM 843 C C . LEU A 1 107 ? 30.472 -2.462 -38.801 1.00 96.75 107 LEU A C 1
ATOM 845 O O . LEU A 1 107 ? 29.548 -2.286 -38.015 1.00 96.75 107 LEU A O 1
ATOM 849 N N . VAL A 1 108 ? 31.506 -3.252 -38.501 1.00 97.50 108 VAL A N 1
ATOM 850 C CA . VAL A 1 108 ? 31.605 -3.978 -37.223 1.00 97.50 108 VAL A CA 1
ATOM 851 C C . VAL A 1 108 ? 31.872 -3.032 -36.050 1.00 97.50 108 VAL A C 1
ATOM 853 O O . VAL A 1 108 ? 31.329 -3.236 -34.965 1.00 97.50 108 VAL A O 1
ATOM 856 N N . GLU A 1 109 ? 32.712 -2.016 -36.239 1.00 97.50 109 GLU A N 1
ATOM 857 C CA . GLU A 1 109 ? 33.012 -1.016 -35.212 1.00 97.50 109 GLU A CA 1
ATOM 858 C C . GLU A 1 109 ? 31.760 -0.226 -34.826 1.00 97.50 109 GLU A C 1
ATOM 860 O O . GLU A 1 109 ? 31.394 -0.175 -33.654 1.00 97.50 109 GLU A O 1
ATOM 865 N N . THR A 1 110 ? 31.050 0.310 -35.815 1.00 96.94 110 THR A N 1
ATOM 866 C CA . THR A 1 110 ? 29.827 1.089 -35.589 1.00 96.94 110 THR A CA 1
ATOM 867 C C . THR A 1 110 ? 28.699 0.230 -35.017 1.00 96.94 110 THR A C 1
ATOM 869 O O . THR A 1 110 ? 28.003 0.683 -34.112 1.00 96.94 110 THR A O 1
ATOM 872 N N . ALA A 1 111 ? 28.586 -1.047 -35.407 1.00 96.69 111 ALA A N 1
ATOM 873 C CA . ALA A 1 111 ? 27.665 -1.994 -34.769 1.00 96.69 111 ALA A CA 1
ATOM 874 C C . ALA A 1 111 ? 27.926 -2.142 -33.260 1.00 96.69 111 ALA A C 1
ATOM 876 O O . ALA A 1 111 ? 26.989 -2.136 -32.460 1.00 96.69 111 ALA A O 1
ATOM 877 N N . LYS A 1 112 ? 29.199 -2.243 -32.851 1.00 97.12 112 LYS A N 1
ATOM 878 C CA . LYS A 1 112 ? 29.574 -2.285 -31.428 1.00 97.12 112 LYS A CA 1
ATOM 879 C C . LYS A 1 112 ? 29.243 -0.973 -30.722 1.00 97.12 112 LYS A C 1
ATOM 881 O O . LYS A 1 112 ? 28.764 -1.012 -29.594 1.00 97.12 112 LYS A O 1
ATOM 886 N N . THR A 1 113 ? 29.430 0.171 -31.379 1.00 96.31 113 THR A N 1
ATOM 887 C CA . THR A 1 113 ? 29.018 1.472 -30.831 1.00 96.31 113 THR A CA 1
ATOM 888 C C . THR A 1 113 ? 27.516 1.508 -30.547 1.00 96.31 113 THR A C 1
ATOM 890 O O . THR A 1 113 ? 27.125 1.866 -29.437 1.00 96.31 113 THR A O 1
ATOM 893 N N . TYR A 1 114 ? 26.669 1.054 -31.477 1.00 96.44 114 TYR A N 1
ATOM 894 C CA . TYR A 1 114 ? 25.223 0.964 -31.233 1.00 96.44 114 TYR A CA 1
ATOM 895 C C . TYR A 1 114 ? 24.871 -0.029 -30.117 1.00 96.44 114 TYR A C 1
ATOM 897 O O . TYR A 1 114 ? 23.973 0.250 -29.325 1.00 96.44 114 TYR A O 1
ATOM 905 N N . GLN A 1 115 ? 25.604 -1.139 -29.966 1.00 96.69 115 GLN A N 1
ATOM 906 C CA . GLN A 1 115 ? 25.429 -2.025 -28.806 1.00 96.69 115 GLN A CA 1
ATOM 907 C C . GLN A 1 115 ? 25.716 -1.312 -27.476 1.00 96.69 115 GLN A C 1
ATOM 909 O O . GLN A 1 115 ? 24.956 -1.485 -26.523 1.00 96.69 115 GLN A O 1
ATOM 914 N N . GLU A 1 116 ? 26.776 -0.506 -27.395 1.00 96.88 116 GLU A N 1
ATOM 915 C CA . GLU A 1 116 ? 27.080 0.265 -26.183 1.00 96.88 116 GLU A CA 1
ATOM 916 C C . GLU A 1 116 ? 26.049 1.376 -25.928 1.00 96.88 116 GLU A C 1
ATOM 918 O O . GLU A 1 116 ? 25.669 1.596 -24.777 1.00 96.88 116 GLU A O 1
ATOM 923 N N . ILE A 1 117 ? 25.514 2.012 -26.978 1.00 95.69 117 ILE A N 1
ATOM 924 C CA . ILE A 1 117 ? 24.399 2.970 -26.863 1.00 95.69 117 ILE A CA 1
ATOM 925 C C . ILE A 1 117 ? 23.169 2.295 -26.237 1.00 95.69 117 ILE A C 1
ATOM 927 O O . ILE A 1 117 ? 22.606 2.827 -25.279 1.00 95.69 117 ILE A O 1
ATOM 931 N N . ILE A 1 118 ? 22.788 1.102 -26.714 1.00 95.31 118 ILE A N 1
ATOM 932 C CA . ILE A 1 118 ? 21.673 0.326 -26.140 1.00 95.31 118 ILE A CA 1
ATOM 933 C C . ILE A 1 118 ? 21.956 -0.032 -24.679 1.00 95.31 118 ILE A C 1
ATOM 935 O O . ILE A 1 118 ? 21.074 0.107 -23.837 1.00 95.31 118 ILE A O 1
ATOM 939 N N . ARG A 1 119 ? 23.176 -0.476 -24.348 1.00 95.50 119 ARG A N 1
ATOM 940 C CA . ARG A 1 119 ? 23.544 -0.811 -22.960 1.00 95.50 119 ARG A CA 1
ATOM 941 C C . ARG A 1 119 ? 23.450 0.396 -22.035 1.00 95.50 119 ARG A C 1
ATOM 943 O O . ARG A 1 119 ? 22.979 0.264 -20.907 1.00 95.50 119 ARG A O 1
ATOM 950 N N . HIS A 1 120 ? 23.884 1.565 -22.497 1.00 95.81 120 HIS A N 1
ATOM 951 C CA . HIS A 1 120 ? 23.767 2.795 -21.727 1.00 95.81 120 HIS A CA 1
ATOM 952 C C . HIS A 1 120 ? 22.296 3.182 -21.510 1.00 95.81 120 HIS A C 1
ATOM 954 O O . HIS A 1 120 ? 21.906 3.474 -20.379 1.00 95.81 120 HIS A O 1
ATOM 960 N N . ASP A 1 121 ? 21.471 3.143 -22.560 1.00 95.56 121 ASP A N 1
ATOM 961 C CA . ASP A 1 121 ? 20.030 3.408 -22.461 1.00 95.56 121 ASP A CA 1
ATOM 962 C C . ASP A 1 121 ? 19.333 2.421 -21.511 1.00 95.56 121 ASP A C 1
ATOM 964 O O . ASP A 1 121 ? 18.599 2.838 -20.615 1.00 95.56 121 ASP A O 1
ATOM 968 N N . GLN A 1 122 ? 19.661 1.128 -21.609 1.00 94.12 122 GLN A N 1
ATOM 969 C CA . GLN A 1 122 ? 19.175 0.094 -20.695 1.00 94.12 122 GLN A CA 1
ATOM 970 C C . GLN A 1 122 ? 19.511 0.430 -19.236 1.00 94.12 122 GLN A C 1
ATOM 972 O O . GLN A 1 122 ? 18.628 0.388 -18.379 1.00 94.12 122 GLN A O 1
ATOM 977 N N . ALA A 1 123 ? 20.760 0.798 -18.939 1.00 94.69 123 ALA A N 1
ATOM 978 C CA . ALA A 1 123 ? 21.175 1.136 -17.579 1.00 94.69 123 ALA A CA 1
ATOM 979 C C . ALA A 1 123 ? 20.421 2.364 -17.026 1.00 94.69 123 ALA A C 1
ATOM 981 O O . ALA A 1 123 ? 20.016 2.378 -15.860 1.00 94.69 123 ALA A O 1
ATOM 982 N N . GLN A 1 124 ? 20.181 3.386 -17.857 1.00 94.44 124 GLN A N 1
ATOM 983 C CA . GLN A 1 124 ? 19.384 4.559 -17.471 1.00 94.44 124 GLN A CA 1
ATOM 984 C C . GLN A 1 124 ? 17.909 4.209 -17.250 1.00 94.44 124 GLN A C 1
ATOM 986 O O . GLN A 1 124 ? 17.283 4.709 -16.307 1.00 94.44 124 GLN A O 1
ATOM 991 N N . PHE A 1 125 ? 17.355 3.334 -18.091 1.00 93.88 125 PHE A N 1
ATOM 992 C CA . PHE A 1 125 ? 15.992 2.843 -17.949 1.00 93.88 125 PHE A CA 1
ATOM 993 C C . PHE A 1 125 ? 15.819 2.057 -16.646 1.00 93.88 125 PHE A C 1
ATOM 995 O O . PHE A 1 125 ? 14.896 2.342 -15.886 1.00 93.88 125 PHE A O 1
ATOM 1002 N N . GLU A 1 126 ? 16.724 1.123 -16.344 1.00 91.88 126 GLU A N 1
ATOM 1003 C CA . GLU A 1 126 ? 16.704 0.334 -15.105 1.00 91.88 126 GLU A CA 1
ATOM 1004 C C . GLU A 1 126 ? 16.783 1.227 -13.863 1.00 91.88 126 GLU A C 1
ATOM 1006 O O . GLU A 1 126 ? 15.989 1.069 -12.931 1.00 91.88 126 GLU A O 1
ATOM 1011 N N . LYS A 1 127 ? 17.676 2.224 -13.876 1.00 94.00 127 LYS A N 1
ATOM 1012 C CA . LYS A 1 127 ? 17.782 3.214 -12.801 1.00 94.00 127 LYS A CA 1
ATOM 1013 C C . LYS A 1 127 ? 16.472 3.983 -12.612 1.00 94.00 127 LYS A C 1
ATOM 1015 O O . LYS A 1 127 ? 15.937 4.026 -11.506 1.00 94.00 127 LYS A O 1
ATOM 1020 N N . THR A 1 128 ? 15.923 4.539 -13.691 1.00 93.06 128 THR A N 1
ATOM 1021 C CA . THR A 1 128 ? 14.673 5.318 -13.654 1.00 93.06 128 THR A CA 1
ATOM 1022 C C . THR A 1 128 ? 13.487 4.461 -13.206 1.00 93.06 128 THR A C 1
ATOM 1024 O O . THR A 1 128 ? 12.632 4.913 -12.442 1.00 93.06 128 THR A O 1
ATOM 1027 N N . ALA A 1 129 ? 13.429 3.203 -13.647 1.00 90.31 129 ALA A N 1
ATOM 1028 C CA . ALA A 1 129 ? 12.410 2.249 -13.231 1.00 90.31 129 ALA A CA 1
ATOM 1029 C C . ALA A 1 129 ? 12.510 1.937 -11.730 1.00 90.31 129 ALA A C 1
ATOM 1031 O O . ALA A 1 129 ? 11.480 1.900 -11.054 1.00 90.31 129 ALA A O 1
ATOM 1032 N N . SER A 1 130 ? 13.727 1.767 -11.200 1.00 88.88 130 SER A N 1
ATOM 1033 C CA . SER A 1 130 ? 13.959 1.584 -9.763 1.00 88.88 130 SER A CA 1
ATOM 1034 C C . SER A 1 130 ? 13.524 2.810 -8.964 1.00 88.88 130 SER A C 1
ATOM 1036 O O . SER A 1 130 ? 12.745 2.680 -8.027 1.00 88.88 130 SER A O 1
ATOM 1038 N N . GLU A 1 131 ? 13.932 4.013 -9.369 1.00 91.44 131 GLU A N 1
ATOM 1039 C CA . GLU A 1 131 ? 13.551 5.259 -8.689 1.00 91.44 131 GLU A CA 1
ATOM 1040 C C . GLU A 1 131 ? 12.031 5.472 -8.692 1.00 91.44 131 GLU A C 1
ATOM 1042 O O . GLU A 1 131 ? 11.437 5.847 -7.677 1.00 91.44 131 GLU A O 1
ATOM 1047 N N . LYS A 1 132 ? 11.371 5.190 -9.823 1.00 89.19 132 LYS A N 1
ATOM 1048 C CA . LYS A 1 132 ? 9.910 5.258 -9.925 1.00 89.19 132 LYS A CA 1
ATOM 1049 C C . LYS A 1 132 ? 9.242 4.237 -9.008 1.00 89.19 132 LYS A C 1
ATOM 1051 O O . LYS A 1 132 ? 8.290 4.587 -8.311 1.00 89.19 132 LYS A O 1
ATOM 1056 N N . ARG A 1 133 ? 9.753 3.004 -8.974 1.00 88.94 133 ARG A N 1
ATOM 1057 C CA . ARG A 1 133 ? 9.280 1.952 -8.068 1.00 88.94 133 ARG A CA 1
ATOM 1058 C C . ARG A 1 133 ? 9.402 2.399 -6.614 1.00 88.94 133 ARG A C 1
ATOM 1060 O O . ARG A 1 133 ? 8.424 2.307 -5.879 1.00 88.94 133 ARG A O 1
ATOM 1067 N N . ASP A 1 134 ? 10.555 2.914 -6.210 1.00 89.19 134 ASP A N 1
ATOM 1068 C CA . ASP A 1 134 ? 10.804 3.343 -4.834 1.00 89.19 134 ASP A CA 1
ATOM 1069 C C . ASP A 1 134 ? 9.913 4.521 -4.439 1.00 89.19 134 ASP A C 1
ATOM 1071 O O . ASP A 1 134 ? 9.361 4.542 -3.340 1.00 89.19 134 ASP A O 1
ATOM 1075 N N . LYS A 1 135 ? 9.683 5.469 -5.352 1.00 89.62 135 LYS A N 1
ATOM 1076 C CA . LYS A 1 135 ? 8.765 6.589 -5.119 1.00 89.62 135 LYS A CA 1
ATOM 1077 C C . LYS A 1 135 ? 7.311 6.133 -4.978 1.00 89.62 135 LYS A C 1
ATOM 1079 O O . LYS A 1 135 ? 6.609 6.600 -4.084 1.00 89.62 135 LYS A O 1
ATOM 1084 N N . GLU A 1 136 ? 6.843 5.246 -5.854 1.00 87.00 136 GLU A N 1
ATOM 1085 C CA . GLU A 1 136 ? 5.442 4.804 -5.870 1.00 87.00 136 GLU A CA 1
ATOM 1086 C C . GLU A 1 136 ? 5.119 3.782 -4.776 1.00 87.00 136 GLU A C 1
ATOM 1088 O O . GLU A 1 136 ? 3.996 3.758 -4.270 1.00 87.00 136 GLU A O 1
ATOM 1093 N N . ILE A 1 137 ? 6.080 2.929 -4.420 1.00 92.44 137 ILE A N 1
ATOM 1094 C CA . ILE A 1 137 ? 5.889 1.839 -3.458 1.00 92.44 137 ILE A CA 1
ATOM 1095 C C . ILE A 1 137 ? 6.393 2.234 -2.071 1.00 92.44 137 ILE A C 1
ATOM 1097 O O . ILE A 1 137 ? 5.759 1.882 -1.082 1.00 92.44 137 ILE A O 1
ATOM 1101 N N . GLY A 1 138 ? 7.481 2.997 -1.968 1.00 90.38 138 GLY A N 1
ATOM 1102 C CA . GLY A 1 138 ? 8.089 3.354 -0.687 1.00 90.38 138 GLY A CA 1
ATOM 1103 C C . GLY A 1 138 ? 7.153 4.142 0.227 1.00 90.38 138 GLY A C 1
ATOM 1104 O O . GLY A 1 138 ? 7.062 3.831 1.413 1.00 90.38 138 GLY A O 1
ATOM 1105 N N . GLN A 1 139 ? 6.399 5.109 -0.314 1.00 88.31 139 GLN A N 1
ATOM 1106 C CA . GLN A 1 139 ? 5.391 5.822 0.480 1.00 88.31 139 GLN A CA 1
ATOM 1107 C C . GLN A 1 139 ? 4.259 4.884 0.914 1.00 88.31 139 GLN A C 1
ATOM 1109 O O . GLN A 1 139 ? 3.895 4.872 2.083 1.00 88.31 139 GLN A O 1
ATOM 1114 N N . LYS A 1 140 ? 3.776 4.022 0.011 1.00 92.69 140 LYS A N 1
ATOM 1115 C CA . LYS A 1 140 ? 2.713 3.058 0.326 1.00 92.69 140 LYS A CA 1
ATOM 1116 C C . LYS A 1 140 ? 3.128 2.066 1.412 1.00 92.69 140 LYS A C 1
ATOM 1118 O O . LYS A 1 140 ? 2.313 1.738 2.260 1.00 92.69 140 LYS A O 1
ATOM 1123 N N . LEU A 1 141 ? 4.380 1.604 1.411 1.00 92.19 141 LEU A N 1
ATOM 1124 C CA . LEU A 1 141 ? 4.904 0.722 2.460 1.00 92.19 141 LEU A CA 1
ATOM 1125 C C . LEU A 1 141 ? 4.905 1.415 3.826 1.00 92.19 141 LEU A C 1
ATOM 1127 O O . LEU A 1 141 ? 4.486 0.813 4.811 1.00 92.19 141 LEU A O 1
ATOM 1131 N N . LYS A 1 142 ? 5.316 2.688 3.880 1.00 92.38 142 LYS A N 1
ATOM 1132 C CA . LYS A 1 142 ? 5.252 3.488 5.113 1.00 92.38 142 LYS A CA 1
ATOM 1133 C C . LYS A 1 142 ? 3.815 3.702 5.580 1.00 92.38 142 LYS A C 1
ATOM 1135 O O . LYS A 1 142 ? 3.545 3.597 6.772 1.00 92.38 142 LYS A O 1
ATOM 1140 N N . ASP A 1 143 ? 2.900 3.968 4.651 1.00 92.88 143 ASP A N 1
ATOM 1141 C CA . ASP A 1 143 ? 1.483 4.147 4.966 1.00 92.88 143 ASP A CA 1
ATOM 1142 C C . ASP A 1 143 ? 0.873 2.852 5.528 1.00 92.88 143 ASP A C 1
ATOM 1144 O O . ASP A 1 143 ? 0.159 2.897 6.528 1.00 92.88 143 ASP A O 1
ATOM 1148 N N . VAL A 1 144 ? 1.193 1.693 4.935 1.00 97.25 144 VAL A N 1
ATOM 1149 C CA . VAL A 1 144 ? 0.768 0.375 5.439 1.00 97.25 144 VAL A CA 1
ATOM 1150 C C . VAL A 1 144 ? 1.281 0.147 6.858 1.00 97.25 144 VAL A C 1
ATOM 1152 O O . VAL A 1 144 ? 0.478 -0.153 7.737 1.00 97.25 144 VAL A O 1
ATOM 1155 N N . GLN A 1 145 ? 2.572 0.374 7.110 1.00 96.69 145 GLN A N 1
ATOM 1156 C CA . GLN A 1 145 ? 3.144 0.228 8.449 1.00 96.69 145 GLN A CA 1
ATOM 1157 C C . GLN A 1 145 ? 2.446 1.143 9.472 1.00 96.69 145 GLN A C 1
ATOM 1159 O O . GLN A 1 145 ? 2.073 0.703 10.559 1.00 96.69 145 GLN A O 1
ATOM 1164 N N . GLY A 1 146 ? 2.201 2.410 9.119 1.00 97.50 146 GLY A N 1
ATOM 1165 C CA . GLY A 1 146 ? 1.491 3.344 9.997 1.00 97.50 146 GLY A CA 1
ATOM 1166 C C . GLY A 1 146 ? 0.047 2.917 10.291 1.00 97.50 146 GLY A C 1
ATOM 1167 O O . GLY A 1 146 ? -0.439 3.078 11.414 1.00 97.50 146 GLY A O 1
ATOM 1168 N N . LEU A 1 147 ? -0.649 2.340 9.306 1.00 98.19 147 LEU A N 1
ATOM 1169 C CA . LEU A 1 147 ? -1.992 1.784 9.490 1.00 98.19 147 LEU A CA 1
ATOM 1170 C C . LEU A 1 147 ? -1.987 0.537 10.383 1.00 98.19 147 LEU A C 1
ATOM 1172 O O . LEU A 1 147 ? -2.888 0.392 11.213 1.00 98.19 147 LEU A O 1
ATOM 1176 N N . GLU A 1 148 ? -0.985 -0.334 10.263 1.00 97.50 148 GLU A N 1
ATOM 1177 C CA . GLU A 1 148 ? -0.810 -1.505 11.132 1.00 97.50 148 GLU A CA 1
ATOM 1178 C C . GLU A 1 148 ? -0.595 -1.085 12.595 1.00 97.50 148 GLU A C 1
ATOM 1180 O O . GLU A 1 148 ? -1.303 -1.560 13.486 1.00 97.50 148 GLU A O 1
ATOM 1185 N N . GLU A 1 149 ? 0.291 -0.116 12.846 1.00 98.06 149 GLU A N 1
ATOM 1186 C CA . GLU A 1 149 ? 0.539 0.435 14.187 1.00 98.06 149 GLU A CA 1
ATOM 1187 C C . GLU A 1 149 ? -0.708 1.109 14.787 1.00 98.06 149 GLU A C 1
ATOM 1189 O O . GLU A 1 149 ? -1.000 0.972 15.979 1.00 98.06 149 GLU A O 1
ATOM 1194 N N . ASN A 1 150 ? -1.479 1.841 13.977 1.00 98.06 150 ASN A N 1
ATOM 1195 C CA . ASN A 1 150 ? -2.744 2.437 14.417 1.00 98.06 150 ASN A CA 1
ATOM 1196 C C . ASN A 1 150 ? -3.791 1.372 14.746 1.00 98.06 150 ASN A C 1
ATOM 1198 O O . ASN A 1 150 ? -4.492 1.487 15.750 1.00 98.06 150 ASN A O 1
ATOM 1202 N N . THR A 1 151 ? -3.871 0.320 13.933 1.00 97.69 151 THR A N 1
ATOM 1203 C CA . THR A 1 151 ? -4.801 -0.792 14.150 1.00 97.69 151 THR A CA 1
ATOM 1204 C C . THR A 1 151 ? -4.500 -1.506 15.465 1.00 97.69 151 THR A C 1
ATOM 1206 O O . THR A 1 151 ? -5.421 -1.740 16.248 1.00 97.69 151 THR A O 1
ATOM 1209 N N . ALA A 1 152 ? -3.224 -1.775 15.755 1.00 97.62 152 ALA A N 1
ATOM 1210 C CA . ALA A 1 152 ? -2.802 -2.364 17.024 1.00 97.62 152 ALA A CA 1
ATOM 1211 C C . ALA A 1 152 ? -3.198 -1.482 18.224 1.00 97.62 152 ALA A C 1
ATOM 1213 O O . ALA A 1 152 ? -3.869 -1.951 19.145 1.00 97.62 152 ALA A O 1
ATOM 1214 N N . ARG A 1 153 ? -2.897 -0.176 18.173 1.00 98.19 153 ARG A N 1
ATOM 1215 C CA . ARG A 1 153 ? -3.272 0.784 19.231 1.00 98.19 153 ARG A CA 1
ATOM 1216 C C . ARG A 1 153 ? -4.785 0.874 19.449 1.00 98.19 153 ARG A C 1
ATOM 1218 O O . ARG A 1 153 ? -5.258 0.965 20.585 1.00 98.19 153 ARG A O 1
ATOM 1225 N N . HIS A 1 154 ? -5.568 0.861 18.373 1.00 98.12 154 HIS A N 1
ATOM 1226 C CA . HIS A 1 154 ? -7.026 0.866 18.472 1.00 98.12 154 HIS A CA 1
ATOM 1227 C C . HIS A 1 154 ? -7.563 -0.437 19.070 1.00 98.12 154 HIS A C 1
ATOM 1229 O O . HIS A 1 154 ? -8.471 -0.376 19.897 1.00 98.12 154 HIS A O 1
ATOM 1235 N N . ALA A 1 155 ? -6.983 -1.591 18.730 1.00 97.38 155 ALA A N 1
ATOM 1236 C CA . ALA A 1 155 ? -7.358 -2.873 19.324 1.00 97.38 155 ALA A CA 1
ATOM 1237 C C . ALA A 1 155 ? -7.115 -2.896 20.845 1.00 97.38 155 ALA A C 1
ATOM 1239 O O . ALA A 1 155 ? -8.015 -3.267 21.601 1.00 97.38 155 ALA A O 1
ATOM 1240 N N . GLU A 1 156 ? -5.958 -2.412 21.307 1.00 97.88 156 GLU A N 1
ATOM 1241 C CA . GLU A 1 156 ? -5.662 -2.264 22.742 1.00 97.88 156 GLU A CA 1
ATOM 1242 C C . GLU A 1 156 ? -6.660 -1.327 23.440 1.00 97.88 156 GLU A C 1
ATOM 1244 O O . GLU A 1 156 ? -7.164 -1.620 24.527 1.00 97.88 156 GLU A O 1
ATOM 1249 N N . THR A 1 157 ? -7.006 -0.212 22.790 1.00 97.94 157 THR A N 1
ATOM 1250 C CA . THR A 1 157 ? -7.989 0.745 23.319 1.00 97.94 157 THR A CA 1
ATOM 1251 C C . THR A 1 157 ? -9.376 0.111 23.443 1.00 97.94 157 THR A C 1
ATOM 1253 O O . THR A 1 157 ? -10.038 0.278 24.466 1.00 97.94 157 THR A O 1
ATOM 1256 N N . ILE A 1 158 ? -9.809 -0.655 22.437 1.00 97.69 158 ILE A N 1
ATOM 1257 C CA . ILE A 1 158 ? -11.078 -1.395 22.466 1.00 97.69 158 ILE A CA 1
ATOM 1258 C C . ILE A 1 158 ? -11.089 -2.388 23.630 1.00 97.69 158 ILE A C 1
ATOM 1260 O O . ILE A 1 158 ? -12.078 -2.456 24.360 1.00 97.69 158 ILE A O 1
ATOM 1264 N N . GLN A 1 159 ? -9.998 -3.126 23.844 1.00 97.38 159 GLN A N 1
ATOM 1265 C CA . GLN A 1 159 ? -9.895 -4.072 24.955 1.00 97.38 159 GLN A CA 1
ATOM 1266 C C . GLN A 1 159 ? -10.027 -3.362 26.309 1.00 97.38 159 GLN A C 1
ATOM 1268 O O . GLN A 1 159 ? -10.790 -3.807 27.170 1.00 97.38 159 GLN A O 1
ATOM 1273 N N . LYS A 1 160 ? -9.338 -2.228 26.481 1.00 98.19 160 LYS A N 1
ATOM 1274 C CA . LYS A 1 160 ? -9.418 -1.415 27.699 1.00 98.19 160 LYS A CA 1
ATOM 1275 C C . LYS A 1 160 ? -10.841 -0.912 27.954 1.00 98.19 160 LYS A C 1
ATOM 1277 O O . LYS A 1 160 ? -11.372 -1.128 29.040 1.00 98.19 160 LYS A O 1
ATOM 1282 N N . LEU A 1 161 ? -11.473 -0.304 26.950 1.00 98.12 161 LEU A N 1
ATOM 1283 C CA . LEU A 1 161 ? -12.841 0.211 27.064 1.00 98.12 161 LEU A CA 1
ATOM 1284 C C . LEU A 1 161 ? -13.849 -0.909 27.345 1.00 98.12 161 LEU A C 1
ATOM 1286 O O . LEU A 1 161 ? -14.766 -0.730 28.139 1.00 98.12 161 LEU A O 1
ATOM 1290 N N . THR A 1 162 ? -13.660 -2.087 26.747 1.00 96.88 162 THR A N 1
ATOM 1291 C CA . THR A 1 162 ? -14.512 -3.258 27.006 1.00 96.88 162 THR A CA 1
ATOM 1292 C C . THR A 1 162 ? -14.428 -3.689 28.470 1.00 96.88 162 THR A C 1
ATOM 1294 O O . THR A 1 162 ? -15.455 -3.975 29.088 1.00 96.88 162 THR A O 1
ATOM 1297 N N . LYS A 1 163 ? -13.221 -3.682 29.050 1.00 98.19 163 LYS A N 1
ATOM 1298 C CA . LYS A 1 163 ? -13.023 -3.966 30.473 1.00 98.19 163 LYS A CA 1
ATOM 1299 C C . LYS A 1 163 ? -13.710 -2.922 31.358 1.00 98.19 163 LYS A C 1
ATOM 1301 O O . LYS A 1 163 ? -14.471 -3.292 32.242 1.00 98.19 163 LYS A O 1
ATOM 1306 N N . GLU A 1 164 ? -13.508 -1.634 31.078 1.00 98.00 164 GLU A N 1
ATOM 1307 C CA . GLU A 1 164 ? -14.130 -0.539 31.840 1.00 98.00 164 GLU A CA 1
ATOM 1308 C C . GLU A 1 164 ? -15.670 -0.596 31.802 1.00 98.00 164 GLU A C 1
ATOM 1310 O O . GLU A 1 164 ? -16.333 -0.352 32.815 1.00 98.00 164 GLU A O 1
ATOM 1315 N N . ILE A 1 165 ? -16.250 -0.965 30.652 1.00 97.88 165 ILE A N 1
ATOM 1316 C CA . ILE A 1 165 ? -17.696 -1.183 30.499 1.00 97.88 165 ILE A CA 1
ATOM 1317 C C . ILE A 1 165 ? -18.166 -2.343 31.383 1.00 97.88 165 ILE A C 1
ATOM 1319 O O . ILE A 1 165 ? -19.160 -2.195 32.094 1.00 97.88 165 ILE A O 1
ATOM 1323 N N . SER A 1 166 ? -17.458 -3.475 31.361 1.00 98.06 166 SER A N 1
ATOM 1324 C CA . SER A 1 166 ? -17.781 -4.640 32.195 1.00 98.06 166 SER A CA 1
ATOM 1325 C C . SER A 1 166 ? -17.728 -4.298 33.687 1.00 98.06 166 SER A C 1
ATOM 1327 O O . SER A 1 166 ? -18.676 -4.580 34.421 1.00 98.06 166 SER A O 1
ATOM 1329 N N . ASP A 1 167 ? -16.660 -3.633 34.130 1.00 98.31 167 ASP A N 1
ATOM 1330 C CA . ASP A 1 167 ? -16.479 -3.234 35.529 1.00 98.31 167 ASP A CA 1
ATOM 1331 C C . ASP A 1 167 ? -17.612 -2.289 35.981 1.00 98.31 167 ASP A C 1
ATOM 1333 O O . ASP A 1 167 ? -18.199 -2.458 37.054 1.00 98.31 167 ASP A O 1
ATOM 1337 N N . SER A 1 168 ? -17.999 -1.339 35.122 1.00 98.25 168 SER A N 1
ATOM 1338 C CA . SER A 1 168 ? -19.107 -0.411 35.388 1.00 98.25 168 SER A CA 1
ATOM 1339 C C . SER A 1 168 ? -20.467 -1.114 35.462 1.00 98.25 168 SER A C 1
ATOM 1341 O O . SER A 1 168 ? -21.296 -0.765 36.303 1.00 98.25 168 SER A O 1
ATOM 1343 N N . GLN A 1 169 ? -20.713 -2.115 34.610 1.00 98.00 169 GLN A N 1
ATOM 1344 C CA . GLN A 1 169 ? -21.943 -2.913 34.644 1.00 98.00 169 GLN A CA 1
ATOM 1345 C C . GLN A 1 169 ? -22.060 -3.718 35.943 1.00 98.00 169 GLN A C 1
ATOM 1347 O O . GLN A 1 169 ? -23.126 -3.726 36.559 1.00 98.00 169 GLN A O 1
ATOM 1352 N N . GLN A 1 170 ? -20.966 -4.333 36.401 1.00 98.44 170 GLN A N 1
ATOM 1353 C CA . GLN A 1 170 ? -20.943 -5.061 37.673 1.00 98.44 170 GLN A CA 1
ATOM 1354 C C . GLN A 1 170 ? -21.196 -4.132 38.868 1.00 98.44 170 GLN A C 1
ATOM 1356 O O . GLN A 1 170 ? -21.998 -4.449 39.748 1.00 98.44 170 GLN A O 1
ATOM 1361 N N . ALA A 1 171 ? -20.556 -2.958 38.887 1.00 98.25 171 ALA A N 1
ATOM 1362 C CA . ALA A 1 171 ? -20.768 -1.962 39.935 1.00 98.25 171 ALA A CA 1
ATOM 1363 C C . ALA A 1 171 ? -22.223 -1.465 39.972 1.00 98.25 171 ALA A C 1
ATOM 1365 O O . ALA A 1 171 ? -22.809 -1.332 41.048 1.00 98.25 171 ALA A O 1
ATOM 1366 N N . MET A 1 172 ? -22.821 -1.233 38.801 1.00 98.44 172 MET A N 1
ATOM 1367 C CA . MET A 1 172 ? -24.216 -0.817 38.675 1.00 98.44 172 MET A CA 1
ATOM 1368 C C . MET A 1 172 ? -25.177 -1.865 39.239 1.00 98.44 172 MET A C 1
ATOM 1370 O O . MET A 1 172 ? -26.109 -1.510 39.959 1.00 98.44 172 MET A O 1
ATOM 1374 N N . GLU A 1 173 ? -24.955 -3.144 38.938 1.00 98.50 173 GLU A N 1
ATOM 1375 C CA . GLU A 1 173 ? -25.808 -4.224 39.433 1.00 98.50 173 GLU A CA 1
ATOM 1376 C C . GLU A 1 173 ? -25.724 -4.354 40.958 1.00 98.50 173 GLU A C 1
ATOM 1378 O O . GLU A 1 173 ? -26.747 -4.427 41.638 1.00 98.50 173 GLU A O 1
ATOM 1383 N N . LYS A 1 174 ? -24.512 -4.259 41.517 1.00 98.44 174 LYS A N 1
ATOM 1384 C CA . LYS A 1 174 ? -24.311 -4.247 42.970 1.00 98.44 174 LYS A CA 1
ATOM 1385 C C . LYS A 1 174 ? -25.041 -3.081 43.642 1.00 98.44 174 LYS A C 1
ATOM 1387 O O . LYS A 1 174 ? -25.702 -3.278 44.657 1.00 98.44 174 LYS A O 1
ATOM 1392 N N . LEU A 1 175 ? -24.960 -1.879 43.067 1.00 98.50 175 LEU A N 1
ATOM 1393 C CA . LEU A 1 175 ? -25.669 -0.707 43.589 1.00 98.50 175 LEU A CA 1
ATOM 1394 C C . LEU A 1 175 ? -27.189 -0.889 43.549 1.00 98.50 175 LEU A C 1
ATOM 1396 O O . LEU A 1 175 ? -27.856 -0.554 44.523 1.00 98.50 175 LEU A O 1
ATOM 1400 N N . LYS A 1 176 ? -27.743 -1.457 42.471 1.00 98.12 176 LYS A N 1
ATOM 1401 C CA . LYS A 1 176 ? -29.183 -1.755 42.386 1.00 98.12 176 LYS A CA 1
ATOM 1402 C C . LYS A 1 176 ? -29.635 -2.718 43.480 1.00 98.12 176 LYS A C 1
ATOM 1404 O O . LYS A 1 176 ? -30.685 -2.497 44.076 1.00 98.12 176 LYS A O 1
ATOM 1409 N N . GLN A 1 177 ? -28.841 -3.750 43.763 1.00 98.38 177 GLN A N 1
ATOM 1410 C CA . GLN A 1 177 ? -29.129 -4.690 44.847 1.00 98.38 177 GLN A CA 1
ATOM 1411 C C . GLN A 1 177 ? -29.111 -3.990 46.209 1.00 98.38 177 GLN A C 1
ATOM 1413 O O . GLN A 1 177 ? -30.068 -4.119 46.969 1.00 98.38 177 GLN A O 1
ATOM 1418 N N . THR A 1 178 ? -28.087 -3.175 46.487 1.00 98.25 178 THR A N 1
ATOM 1419 C CA . THR A 1 178 ? -28.019 -2.381 47.724 1.00 98.25 178 THR A CA 1
ATOM 1420 C C . THR A 1 178 ? -29.216 -1.440 47.870 1.00 98.25 178 THR A C 1
ATOM 1422 O O . THR A 1 178 ? -29.828 -1.413 48.934 1.00 98.25 178 THR A O 1
ATOM 1425 N N . ILE A 1 179 ? -29.603 -0.728 46.805 1.00 98.00 179 ILE A N 1
ATOM 1426 C CA . ILE A 1 179 ? -30.780 0.154 46.813 1.00 98.00 179 ILE A CA 1
ATOM 1427 C C . ILE A 1 179 ? -32.042 -0.639 47.171 1.00 98.00 179 ILE A C 1
ATOM 1429 O O . ILE A 1 179 ? -32.765 -0.253 48.087 1.00 98.00 179 ILE A O 1
ATOM 1433 N N . ALA A 1 180 ? -32.282 -1.775 46.513 1.00 98.19 180 ALA A N 1
ATOM 1434 C CA . ALA A 1 180 ? -33.459 -2.600 46.778 1.00 98.19 180 ALA A CA 1
ATOM 1435 C C . ALA A 1 180 ? -33.494 -3.129 48.227 1.00 98.19 180 ALA A C 1
ATOM 1437 O O . ALA A 1 180 ? -34.549 -3.158 48.868 1.00 98.19 180 ALA A O 1
ATOM 1438 N N . GLU A 1 181 ? -32.342 -3.527 48.773 1.00 98.25 181 GLU A N 1
ATOM 1439 C CA . GLU A 1 181 ? -32.226 -3.964 50.165 1.00 98.25 181 GLU A CA 1
ATOM 1440 C C . GLU A 1 181 ? -32.515 -2.835 51.163 1.00 98.25 181 GLU A C 1
ATOM 1442 O O . GLU A 1 181 ? -33.226 -3.050 52.153 1.00 98.25 181 GLU A O 1
ATOM 1447 N N . GLU A 1 182 ? -31.965 -1.643 50.924 1.00 97.81 182 GLU A N 1
ATOM 1448 C CA . GLU A 1 182 ? -32.159 -0.465 51.769 1.00 97.81 182 GLU A CA 1
ATOM 1449 C C . GLU A 1 182 ? -33.609 0.025 51.732 1.00 97.81 182 GLU A C 1
ATOM 1451 O O . GLU A 1 182 ? -34.207 0.227 52.792 1.00 97.81 182 GLU A O 1
ATOM 1456 N N . GLU A 1 183 ? -34.219 0.111 50.549 1.00 97.75 183 GLU A N 1
ATOM 1457 C CA . GLU A 1 183 ? -35.642 0.434 50.390 1.00 97.75 183 GLU A CA 1
ATOM 1458 C C . GLU A 1 183 ? -36.531 -0.582 51.122 1.00 97.75 183 GLU A C 1
ATOM 1460 O O . GLU A 1 183 ? -37.462 -0.209 51.844 1.00 97.75 183 GLU A O 1
ATOM 1465 N N . GLY A 1 184 ? -36.214 -1.876 51.013 1.00 98.00 184 GLY A N 1
ATOM 1466 C CA . GLY A 1 184 ? -36.926 -2.935 51.724 1.00 98.00 184 GLY A CA 1
ATOM 1467 C C . GLY A 1 184 ? -36.805 -2.826 53.249 1.00 98.00 184 GLY A C 1
ATOM 1468 O O . GLY A 1 184 ? -37.778 -3.050 53.974 1.00 98.00 184 GLY A O 1
ATOM 1469 N N . LYS A 1 185 ? -35.624 -2.475 53.776 1.00 98.19 185 LYS A N 1
ATOM 1470 C CA . LYS A 1 185 ? -35.427 -2.204 55.215 1.00 98.19 185 LYS A CA 1
ATOM 1471 C C . LYS A 1 185 ? -36.216 -0.973 55.661 1.00 98.19 185 LYS A C 1
ATOM 1473 O O . LYS A 1 185 ? -36.917 -1.048 56.670 1.00 98.19 185 LYS A O 1
ATOM 1478 N N . LEU A 1 186 ? -36.154 0.120 54.902 1.00 97.00 186 LEU A N 1
ATOM 1479 C CA . LEU A 1 186 ? -36.854 1.363 55.219 1.00 97.00 186 LEU A CA 1
ATOM 1480 C C . LEU A 1 186 ? -38.372 1.151 55.277 1.00 97.00 186 LEU A C 1
ATOM 1482 O O . LEU A 1 186 ? -39.015 1.556 56.246 1.00 97.00 186 LEU A O 1
ATOM 1486 N N . ASN A 1 187 ? -38.935 0.454 54.288 1.00 97.44 187 ASN A N 1
ATOM 1487 C CA . ASN A 1 187 ? -40.364 0.151 54.244 1.00 97.44 187 ASN A CA 1
ATOM 1488 C C . ASN A 1 187 ? -40.809 -0.740 55.408 1.00 97.44 187 ASN A C 1
ATOM 1490 O O . ASN A 1 187 ? -41.826 -0.443 56.035 1.00 97.44 187 ASN A O 1
ATOM 1494 N N . ARG A 1 188 ? -40.037 -1.780 55.751 1.00 97.69 188 ARG A N 1
ATOM 1495 C CA . ARG A 1 188 ? -40.327 -2.631 56.919 1.00 97.69 188 ARG A CA 1
ATOM 1496 C C . ARG A 1 188 ? -40.291 -1.846 58.225 1.00 97.69 188 ARG A C 1
ATOM 1498 O O . ARG A 1 188 ? -41.210 -1.975 59.027 1.00 97.69 188 ARG A O 1
ATOM 1505 N N . ASN A 1 189 ? -39.281 -0.998 58.420 1.00 97.50 189 ASN A N 1
ATOM 1506 C CA . ASN A 1 189 ? -39.181 -0.161 59.616 1.00 97.50 189 ASN A CA 1
ATOM 1507 C C . ASN A 1 189 ? -40.352 0.823 59.713 1.00 97.50 189 ASN A C 1
ATOM 1509 O O . ASN A 1 189 ? -40.941 0.972 60.780 1.00 97.50 189 ASN A O 1
ATOM 1513 N N . LYS A 1 190 ? -40.727 1.456 58.594 1.00 97.00 190 LYS A N 1
ATOM 1514 C CA . LYS A 1 190 ? -41.882 2.359 58.529 1.00 97.00 190 LYS A CA 1
ATOM 1515 C C . LYS A 1 190 ? -43.181 1.639 58.890 1.00 97.00 190 LYS A C 1
ATOM 1517 O O . LYS A 1 190 ? -43.928 2.135 59.727 1.00 97.00 190 LYS A O 1
ATOM 1522 N N . GLN A 1 191 ? -43.447 0.483 58.282 1.00 97.50 191 GLN A N 1
ATOM 1523 C CA . GLN A 1 191 ? -44.641 -0.316 58.578 1.00 97.50 191 GLN A CA 1
ATOM 1524 C C . GLN A 1 191 ? -44.661 -0.762 60.042 1.00 97.50 191 GLN A C 1
ATOM 1526 O O . GLN A 1 191 ? -45.655 -0.542 60.726 1.00 97.50 191 GLN A O 1
ATOM 1531 N N . GLY A 1 192 ? -43.546 -1.298 60.545 1.00 97.69 192 GLY A N 1
ATOM 1532 C CA . GLY A 1 192 ? -43.427 -1.722 61.939 1.00 97.69 192 GLY A CA 1
ATOM 1533 C C . GLY A 1 192 ? -43.670 -0.581 62.929 1.00 97.69 192 GLY A C 1
ATOM 1534 O O . GLY A 1 192 ? -44.379 -0.772 63.913 1.00 97.69 192 GLY A O 1
ATOM 1535 N N . TYR A 1 193 ? -43.150 0.619 62.647 1.00 98.00 193 TYR A N 1
ATOM 1536 C CA . TYR A 1 193 ? -43.401 1.804 63.468 1.00 98.00 193 TYR A CA 1
ATOM 1537 C C . TYR A 1 193 ? -44.883 2.196 63.480 1.00 98.00 193 TYR A C 1
ATOM 1539 O O . TYR A 1 193 ? -45.446 2.398 64.553 1.00 98.00 193 TYR A O 1
ATOM 1547 N N . LEU A 1 194 ? -45.534 2.249 62.312 1.00 97.50 194 LEU A N 1
ATOM 1548 C CA . LEU A 1 194 ? -46.960 2.579 62.212 1.00 97.50 194 LEU A CA 1
ATOM 1549 C C . LEU A 1 194 ? -47.834 1.573 62.973 1.00 97.50 194 LEU A C 1
ATOM 1551 O O . LEU A 1 194 ? -48.680 1.983 63.762 1.00 97.50 194 LEU A O 1
ATOM 1555 N N . THR A 1 195 ? -47.575 0.272 62.821 1.00 97.94 195 THR A N 1
ATOM 1556 C CA . THR A 1 195 ? -48.281 -0.775 63.574 1.00 97.94 195 THR A CA 1
ATOM 1557 C C . THR A 1 195 ? -48.060 -0.643 65.083 1.00 97.94 195 THR A C 1
ATOM 1559 O O . THR A 1 195 ? -48.998 -0.794 65.863 1.00 97.94 195 THR A O 1
ATOM 1562 N N . ALA A 1 196 ? -46.837 -0.326 65.521 1.00 97.25 196 ALA A N 1
ATOM 1563 C CA . ALA A 1 196 ? -46.552 -0.099 66.937 1.00 97.25 196 ALA A CA 1
ATOM 1564 C C . ALA A 1 196 ? -47.292 1.136 67.486 1.00 97.25 196 ALA A C 1
ATOM 1566 O O . ALA A 1 196 ? -47.808 1.092 68.605 1.00 97.25 196 ALA A O 1
ATOM 1567 N N . CYS A 1 197 ? -47.387 2.216 66.701 1.00 97.06 197 CYS A N 1
ATOM 1568 C CA . CYS A 1 197 ? -48.186 3.392 67.044 1.00 97.06 197 CYS A CA 1
ATOM 1569 C C . CYS A 1 197 ? -49.671 3.045 67.190 1.00 97.06 197 CYS A C 1
ATOM 1571 O O . CYS A 1 197 ? -50.269 3.401 68.202 1.00 97.06 197 CYS A O 1
ATOM 1573 N N . GLU A 1 198 ? -50.255 2.327 66.227 1.00 97.50 198 GLU A N 1
ATOM 1574 C CA . GLU A 1 198 ? -51.653 1.877 66.283 1.00 97.50 198 GLU A CA 1
ATOM 1575 C C . GLU A 1 198 ? -51.927 1.028 67.531 1.00 97.50 198 GLU A C 1
ATOM 1577 O O . GLU A 1 198 ? -52.895 1.278 68.252 1.00 97.50 198 GLU A O 1
ATOM 1582 N N . ALA A 1 199 ? -51.036 0.084 67.847 1.00 97.56 199 ALA A N 1
ATOM 1583 C CA . ALA A 1 199 ? -51.143 -0.737 69.050 1.00 97.56 199 ALA A CA 1
ATOM 1584 C C . ALA A 1 199 ? -51.085 0.102 70.341 1.00 97.56 199 ALA A C 1
ATOM 1586 O O . ALA A 1 199 ? -51.856 -0.140 71.273 1.00 97.56 199 ALA A O 1
ATOM 1587 N N . MET A 1 200 ? -50.203 1.107 70.407 1.00 97.56 200 MET A N 1
ATOM 1588 C CA . MET A 1 200 ? -50.129 2.015 71.558 1.00 97.56 200 MET A CA 1
ATOM 1589 C C . MET A 1 200 ? -51.356 2.916 71.678 1.00 97.56 200 MET A C 1
ATOM 1591 O O . MET A 1 200 ? -51.850 3.098 72.790 1.00 97.56 200 MET A O 1
ATOM 1595 N N . PHE A 1 201 ? -51.881 3.441 70.568 1.00 97.38 201 PHE A N 1
ATOM 1596 C CA . PHE A 1 201 ? -53.131 4.200 70.586 1.00 97.38 201 PHE A CA 1
ATOM 1597 C C . PHE A 1 201 ? -54.291 3.353 71.110 1.00 97.38 201 PHE A C 1
ATOM 1599 O O . PHE A 1 201 ? -55.017 3.816 71.989 1.00 97.38 201 PHE A O 1
ATOM 1606 N N . GLY A 1 202 ? -54.423 2.107 70.642 1.00 97.44 202 GLY A N 1
ATOM 1607 C CA . GLY A 1 202 ? -55.437 1.171 71.135 1.00 97.44 202 GLY A CA 1
ATOM 1608 C C . GLY A 1 202 ? -55.306 0.914 72.636 1.00 97.44 202 GLY A C 1
ATOM 1609 O O . GLY A 1 202 ? -56.273 1.071 73.377 1.00 97.44 202 GLY A O 1
ATOM 1610 N N . LYS A 1 203 ? -54.086 0.632 73.113 1.00 97.38 203 LYS A N 1
ATOM 1611 C CA . LYS A 1 203 ? -53.825 0.433 74.545 1.00 97.38 203 LYS A CA 1
ATOM 1612 C C . LYS A 1 203 ? -54.214 1.655 75.382 1.00 97.38 203 LYS A C 1
ATOM 1614 O O . LYS A 1 203 ? -54.848 1.499 76.420 1.00 97.38 203 LYS A O 1
ATOM 1619 N N . ILE A 1 204 ? -53.839 2.860 74.949 1.00 97.00 204 ILE A N 1
ATOM 1620 C CA . ILE A 1 204 ? -54.187 4.101 75.656 1.00 97.00 204 ILE A CA 1
ATOM 1621 C C . ILE A 1 204 ? -55.710 4.295 75.686 1.00 97.00 204 ILE A C 1
ATOM 1623 O O . ILE A 1 204 ? -56.246 4.667 76.725 1.00 97.00 204 ILE A O 1
ATOM 1627 N N . ALA A 1 205 ? -56.416 4.021 74.586 1.00 96.44 205 ALA A N 1
ATOM 1628 C CA . ALA A 1 205 ? -57.875 4.125 74.525 1.00 96.44 205 ALA A CA 1
ATOM 1629 C C . ALA A 1 205 ? -58.579 3.134 75.475 1.00 96.44 205 ALA A C 1
ATOM 1631 O O . ALA A 1 205 ? -59.510 3.514 76.194 1.00 96.44 205 ALA A O 1
ATOM 1632 N N . ASP A 1 206 ? -58.102 1.888 75.534 1.00 96.69 206 ASP A N 1
ATOM 1633 C CA . ASP A 1 206 ? -58.589 0.878 76.480 1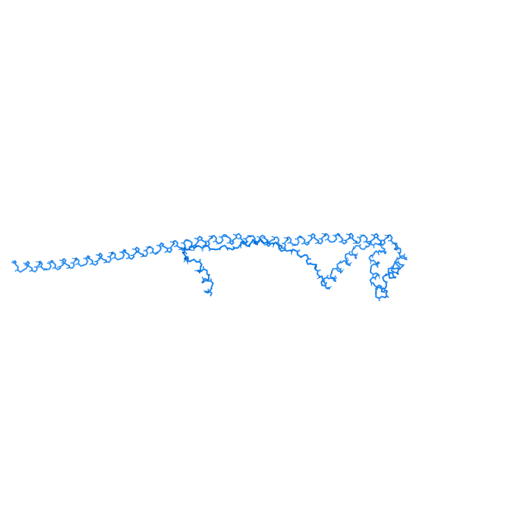.00 96.69 206 ASP A CA 1
ATOM 1634 C C . ASP A 1 206 ? -58.333 1.300 77.932 1.00 96.69 206 ASP A C 1
ATOM 1636 O O . ASP A 1 206 ? -59.215 1.180 78.788 1.00 96.69 206 ASP A O 1
ATOM 1640 N N . ASP A 1 207 ? -57.130 1.810 78.215 1.00 96.94 207 ASP A N 1
ATOM 1641 C CA . ASP A 1 207 ? -56.745 2.297 79.540 1.00 96.94 207 ASP A CA 1
ATOM 1642 C C . ASP A 1 207 ? -57.640 3.483 79.964 1.00 96.94 207 ASP A C 1
ATOM 1644 O O . ASP A 1 207 ? -58.153 3.484 81.084 1.00 96.94 207 ASP A O 1
ATOM 1648 N N . ILE A 1 208 ? -57.933 4.435 79.064 1.00 96.06 208 ILE A N 1
ATOM 1649 C CA . ILE A 1 208 ? -58.884 5.541 79.305 1.00 96.06 208 ILE A CA 1
ATOM 1650 C C . ILE A 1 208 ? -60.279 5.008 79.656 1.00 96.06 208 ILE A C 1
ATOM 1652 O O . ILE A 1 208 ? -60.875 5.452 80.638 1.00 96.06 208 ILE A O 1
ATOM 1656 N N . THR A 1 209 ? -60.791 4.043 78.889 1.00 95.94 209 THR A N 1
ATOM 1657 C CA . THR A 1 209 ? -62.130 3.469 79.110 1.00 95.94 209 THR A CA 1
ATOM 1658 C C . THR A 1 209 ? -62.225 2.801 80.484 1.00 95.94 209 THR A C 1
ATOM 1660 O O . THR A 1 209 ? -63.193 3.001 81.223 1.00 95.94 209 THR A O 1
ATOM 1663 N N . LYS A 1 210 ? -61.192 2.041 80.870 1.00 95.31 210 LYS A N 1
ATOM 1664 C CA . LYS A 1 210 ? -61.114 1.404 82.193 1.00 95.31 210 LYS A CA 1
ATOM 1665 C C . LYS A 1 210 ? -61.081 2.436 83.315 1.00 95.31 210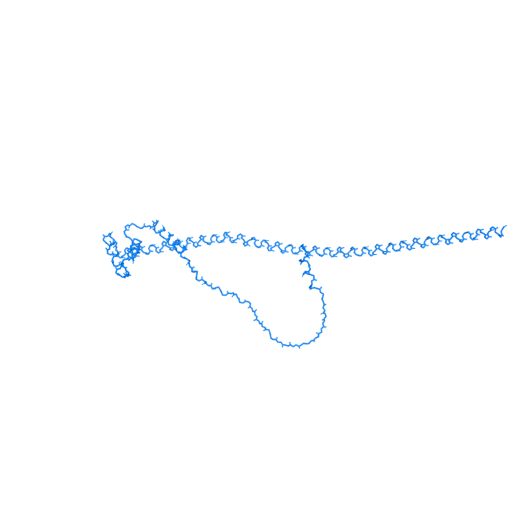 LYS A C 1
ATOM 1667 O O . LYS A 1 210 ? -61.797 2.255 84.295 1.00 95.31 210 LYS A O 1
ATOM 1672 N N . ILE A 1 211 ? -60.293 3.503 83.167 1.00 94.50 211 ILE A N 1
ATOM 1673 C CA . ILE A 1 211 ? -60.217 4.604 84.139 1.00 94.50 211 ILE A CA 1
ATOM 1674 C C . ILE A 1 211 ? -61.597 5.244 84.322 1.00 94.50 211 ILE A C 1
ATOM 1676 O O . ILE A 1 211 ? -62.053 5.354 85.450 1.00 94.50 211 ILE A O 1
ATOM 1680 N N . GLN A 1 212 ? -62.292 5.586 83.234 1.00 93.31 212 GLN A N 1
ATOM 1681 C CA . GLN A 1 212 ? -63.617 6.224 83.286 1.00 93.31 212 GLN A CA 1
ATOM 1682 C C . GLN A 1 212 ? -64.724 5.339 83.876 1.00 93.31 212 GLN A C 1
ATOM 1684 O O . GLN A 1 212 ? -65.725 5.859 84.351 1.00 93.31 212 GLN A O 1
ATOM 1689 N N . THR A 1 213 ? -64.584 4.013 83.798 1.00 93.25 213 THR A N 1
ATOM 1690 C CA . THR A 1 213 ? -65.611 3.072 84.281 1.00 93.25 213 THR A CA 1
ATOM 1691 C C . THR A 1 213 ? -65.423 2.701 85.756 1.00 93.25 213 THR A C 1
ATOM 1693 O O . THR A 1 213 ? -66.386 2.323 86.417 1.00 93.25 213 THR A O 1
ATOM 1696 N N . ASN A 1 214 ? -64.187 2.749 86.267 1.00 85.75 214 ASN A N 1
ATOM 1697 C CA . ASN A 1 214 ? -63.832 2.228 87.595 1.00 85.75 214 ASN A CA 1
ATOM 1698 C C . ASN A 1 214 ? -63.491 3.314 88.632 1.00 85.75 214 ASN A C 1
ATOM 1700 O O . ASN A 1 214 ? -63.235 2.971 89.788 1.00 85.75 214 ASN A O 1
ATOM 1704 N N . LEU A 1 215 ? -63.458 4.586 88.235 1.00 70.75 215 LEU A N 1
ATOM 1705 C CA . LEU A 1 215 ? 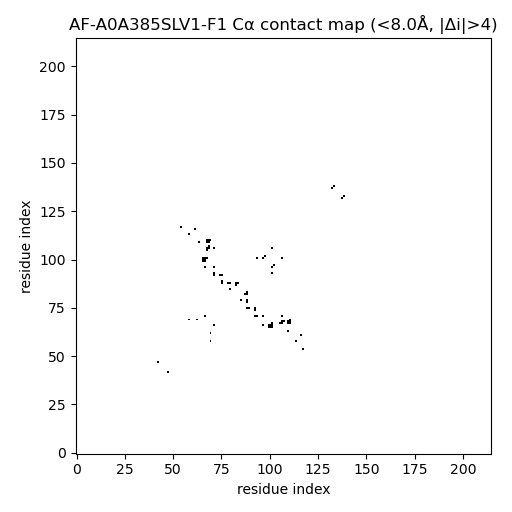-63.291 5.756 89.104 1.00 70.75 215 LEU A CA 1
ATOM 1706 C C . LEU A 1 215 ? -64.529 6.644 88.994 1.00 70.75 215 LEU A C 1
ATOM 1708 O O . LEU A 1 215 ? -64.919 7.205 90.040 1.00 70.75 215 LEU A O 1
#

Organism: NCBI:txid2321403

InterPro domains:
  IPR025120 Domain of unknown function DUF4047 [PF13256] (76-183)

pLDDT: mean 84.85, std 21.31, range [29.16, 98.5]

Sequence (215 aa):
MANLLKKAMGLFVEFDEGPDDQRAPRNDSSPTPPPRATARAVLNAEELDKFGKHFEKLFDQQNLPGPDYYEFMKMMETLEAHIKDEKARISATFAALAIQGLTKEKLVETAKTYQEIIRHDQAQFEKTASEKRDKEIGQKLKDVQGLEENTARHAETIQKLTKEISDSQQAMEKLKQTIAEEEGKLNRNKQGYLTACEAMFGKIADDITKIQTNL

Foldseek 3Di:
DPPPVVVPPPPDDDDDDDDDDDDDDDDDDDDDDDPPPPPPDDDDPVRVVVVVVVLVVLCVVVPDPADEQVQLVVQLVVCCVPDVPSVVSNVVSCVVRVVRPDDPVRHVVRVVVSVVSVVVVVVVVVVVVVVVCCVVVVVVVVVVVVVVVVVVVVVVVVVVVVVVVVVVVVVVVVVVVVVVVVVVVVVVVVVVVVVVVVVVVVVVVVVVVCVVVPD

Solvent-accessible surface area (backbone atoms only — not comparable to full-atom values): 12829 Å² total; per-residue (Å²): 143,80,77,75,72,72,74,75,73,80,82,80,82,89,86,86,89,85,89,84,88,84,91,78,83,87,81,87,76,76,87,74,77,78,82,83,73,80,71,78,80,78,73,51,74,67,58,49,51,53,54,50,55,50,51,53,52,53,46,67,76,64,61,70,88,69,62,40,33,66,60,49,48,55,45,48,60,65,41,45,84,79,39,76,53,59,70,62,36,53,52,51,47,48,57,62,38,35,78,68,69,36,44,74,66,51,34,55,51,41,43,52,52,53,52,51,51,50,52,51,51,50,54,53,49,53,52,54,51,50,54,51,47,49,61,67,45,49,57,51,52,52,51,50,53,54,50,52,56,48,49,54,54,49,52,56,50,51,53,51,52,52,50,55,51,51,56,51,51,53,53,50,53,54,50,52,53,52,50,55,53,50,52,52,50,52,52,50,52,54,51,53,50,53,53,52,50,54,54,49,53,51,50,51,52,54,51,51,53,51,51,71,73,76,108